Protein 1JAT (pdb70)

Organism: Saccharomyces cerevisiae (strain ATCC 204508 / S288c) (NCBI:txid559292)

B-factor: mean 28.36, std 11.51, range [9.92, 69.7]

InterPro domains:
  IPR000608 Ubiquitin-conjugating (UBC), catalytic core domain [PF00179] (7-143)
  IPR000608 Ubiquitin-conjugating (UBC), catalytic core domain [PS50127] (3-149)
  IPR016135 Ubiquitin-conjugating enzyme/RWD-like [G3DSA:3.10.110.10] (1-153)
  IPR016135 Ubiquitin-conjugating enzyme/RWD-like [SSF54495] (5-150)
  IPR023313 Ubiquitin-conjugating enzyme, active site [PS00183] (76-91)

Secondary structure (DSSP, 8-state):
--S--HHHHHHHHHHHHSPPTTEEEEEETTEEEEEEEEEEPPTTSTTTTEEEEEEEE--TTTTTSPPEEEE-S---BTTB-TT--B--GGGTTT--TT--HHHHHHHHHHHHHS--TTSTT--TTHHHHHH-HHHHHHHHHHHHHHHSEEP-/----HHHHHHHHHHHHH---EEEEESSTT-TT--EEEEEEEPPSSSTTTT-EEEEEEE--TTTTTSPPEEEESB----TTB-TTT-BBPTTSHHHHT--TT--HHHHHHHHHHHHTSHHHHTS--PPTT-B-

Structure (mmCIF, N/CA/C/O backbone):
data_1JAT
#
_entry.id   1JAT
#
_cell.length_a   43.158
_cell.length_b   63.797
_cell.length_c   53.152
_cell.angle_alpha   90.00
_cell.angle_beta   105.83
_cell.angle_gamma   90.00
#
_symmetry.space_group_name_H-M   'P 1 21 1'
#
loop_
_entity.id
_entity.type
_entity.pdbx_description
1 polymer 'Ubiquitin-Conjugating Enzyme E2-17.5 KDA'
2 polymer 'Ubiquitin-Conjugating Enzyme Variant Mms2'
3 water water
#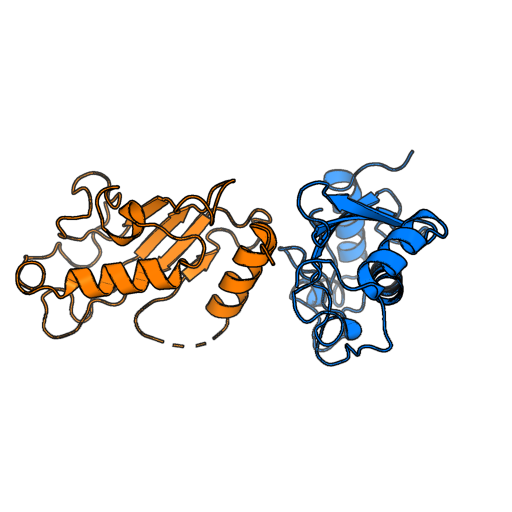
loop_
_atom_site.group_PDB
_atom_site.id
_atom_site.type_symbol
_atom_site.label_atom_id
_atom_site.label_alt_id
_atom_site.label_comp_id
_atom_site.label_asym_id
_atom_site.label_entity_id
_atom_site.label_seq_id
_atom_site.pdbx_PDB_ins_code
_atom_site.Cartn_x
_atom_site.Cartn_y
_atom_site.Cartn_z
_atom_site.occupancy
_atom_site.B_iso_or_equiv
_atom_site.auth_seq_id
_atom_site.auth_comp_id
_atom_site.auth_asym_id
_atom_site.auth_atom_id
_atom_site.pdbx_PDB_model_num
ATOM 1 N N . ALA A 1 3 ? 56.755 18.147 31.466 1.00 50.95 1 ALA A N 1
ATOM 2 C CA . ALA A 1 3 ? 55.680 17.108 31.414 1.00 51.32 1 ALA A CA 1
ATOM 3 C C . ALA A 1 3 ? 56.204 15.857 30.726 1.00 45.89 1 ALA A C 1
ATOM 4 O O . ALA A 1 3 ? 55.441 14.944 30.415 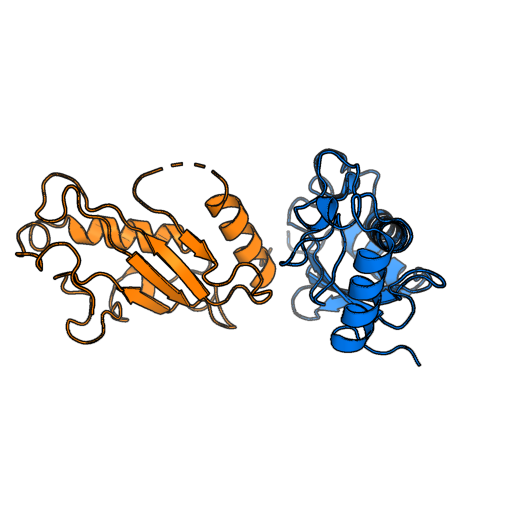1.00 48.90 1 ALA A O 1
ATOM 6 N N . ALA A 1 4 ? 57.513 15.817 30.505 1.00 39.76 2 ALA A N 1
ATOM 7 C CA . ALA A 1 4 ? 58.141 14.680 29.843 1.00 41.77 2 ALA A CA 1
ATOM 8 C C . ALA A 1 4 ? 58.470 13.569 30.827 1.00 40.63 2 ALA A C 1
ATOM 9 O O . ALA A 1 4 ? 59.104 12.580 30.470 1.00 42.61 2 ALA A O 1
ATOM 11 N N . SER A 1 5 ? 58.053 13.729 32.075 1.00 31.99 3 SER A N 1
ATOM 12 C CA . SER A 1 5 ? 58.326 12.692 33.047 1.00 34.56 3 SER A CA 1
ATOM 13 C C . SER A 1 5 ? 57.297 12.735 34.156 1.00 32.19 3 SER A C 1
ATOM 14 O O . SER A 1 5 ? 56.665 13.769 34.403 1.00 27.57 3 SER A O 1
ATOM 17 N N . LEU A 1 6 ? 57.131 11.587 34.796 1.00 28.75 4 LEU A N 1
ATOM 18 C CA . LEU A 1 6 ? 56.213 11.430 35.913 1.00 31.72 4 LEU A CA 1
ATOM 19 C C . LEU A 1 6 ? 56.794 12.197 37.102 1.00 31.35 4 LEU A C 1
ATOM 20 O O . LEU A 1 6 ? 58.021 12.260 37.281 1.00 30.36 4 LEU A O 1
ATOM 25 N N . PRO A 1 7 ? 55.930 12.809 37.926 1.00 27.39 5 PRO A N 1
ATOM 26 C CA . PRO A 1 7 ? 56.432 13.547 39.089 1.00 26.13 5 PRO A CA 1
ATOM 27 C C . PRO A 1 7 ? 57.241 12.593 39.973 1.00 23.35 5 PRO A C 1
ATOM 28 O O . PRO A 1 7 ? 56.870 11.434 40.152 1.00 23.64 5 PRO A O 1
ATOM 32 N N . LYS A 1 8 ? 58.350 13.075 40.530 1.00 21.67 6 LYS A N 1
ATOM 33 C CA . LYS A 1 8 ? 59.178 12.260 41.399 1.00 22.64 6 LYS A CA 1
ATOM 34 C C . LYS A 1 8 ? 58.363 11.650 42.540 1.00 21.68 6 LYS A C 1
ATOM 35 O O . LYS A 1 8 ? 58.610 10.523 42.961 1.00 22.86 6 LYS A O 1
ATOM 41 N N . ARG A 1 9 ? 57.400 12.397 43.051 1.00 23.31 7 ARG A N 1
ATOM 42 C CA . ARG A 1 9 ? 56.606 11.845 44.136 1.00 20.08 7 ARG A CA 1
ATOM 43 C C . ARG A 1 9 ? 55.898 10.547 43.742 1.00 19.72 7 ARG A C 1
ATOM 44 O O . ARG A 1 9 ? 55.837 9.625 44.545 1.00 20.02 7 ARG A O 1
ATOM 52 N N . ILE A 1 10 ? 55.384 10.460 42.512 1.00 21.33 8 ILE A N 1
ATOM 53 C CA . ILE A 1 10 ? 54.688 9.243 42.102 1.00 18.14 8 ILE A CA 1
ATOM 54 C C . ILE A 1 10 ? 55.684 8.115 41.953 1.00 18.77 8 ILE A C 1
ATOM 55 O O . ILE A 1 10 ? 55.430 6.981 42.337 1.00 21.83 8 ILE A O 1
ATOM 60 N N . ILE A 1 11 ? 56.840 8.445 41.395 1.00 23.78 9 ILE A N 1
ATOM 61 C CA . ILE A 1 11 ? 57.886 7.459 41.234 1.00 22.05 9 ILE A CA 1
ATOM 62 C C . ILE A 1 11 ? 58.298 6.878 42.570 1.00 20.26 9 ILE A C 1
ATOM 63 O O . ILE A 1 11 ? 58.389 5.657 42.719 1.00 23.45 9 ILE A O 1
ATOM 68 N N . LYS A 1 12 ? 58.535 7.744 43.551 1.00 21.45 10 LYS A N 1
ATOM 69 C CA . LYS A 1 12 ? 58.945 7.297 44.871 1.00 23.80 10 LYS A CA 1
ATOM 70 C C . LYS A 1 12 ? 57.839 6.553 45.605 1.00 21.74 10 LYS A C 1
ATOM 71 O O . LYS A 1 12 ? 58.096 5.551 46.264 1.00 22.84 10 LYS A O 1
ATOM 77 N N . GLU A 1 13 ? 56.598 7.031 45.501 1.00 19.64 11 GLU A N 1
ATOM 78 C CA . GLU A 1 13 ? 55.521 6.315 46.197 1.00 22.26 11 GLU A CA 1
ATOM 79 C C . GLU A 1 13 ? 55.366 4.926 45.620 1.00 20.24 11 GLU A C 1
ATOM 80 O O . GLU A 1 13 ? 55.140 3.964 46.356 1.00 22.78 11 GLU A O 1
ATOM 86 N N . THR A 1 14 ? 55.498 4.817 44.297 1.00 21.13 12 THR A N 1
ATOM 87 C CA . THR A 1 14 ? 55.353 3.544 43.612 1.00 23.55 12 THR A CA 1
ATOM 88 C C . THR A 1 14 ? 56.430 2.568 44.057 1.00 28.46 12 THR A C 1
ATOM 89 O O . THR A 1 14 ? 56.146 1.406 44.339 1.00 28.08 12 THR A O 1
ATOM 93 N N . GLU A 1 15 ? 57.666 3.056 44.117 1.00 28.75 13 GLU A N 1
ATOM 94 C CA . GLU A 1 15 ? 58.789 2.232 44.547 1.00 29.93 13 GLU A CA 1
ATOM 95 C C . GLU A 1 15 ? 58.561 1.758 45.974 1.00 32.68 13 GLU A C 1
ATOM 96 O O . GLU A 1 15 ? 58.739 0.579 46.276 1.00 32.83 13 GLU A O 1
ATOM 98 N N . LYS A 1 16 ? 58.150 2.674 46.849 1.00 27.54 14 LYS A N 1
ATOM 99 C CA . LYS A 1 16 ? 57.928 2.320 48.236 1.00 28.50 14 LYS A CA 1
ATOM 100 C C . LYS A 1 16 ? 56.787 1.336 48.457 1.00 26.16 14 LYS A C 1
ATOM 101 O O . LYS A 1 16 ? 56.814 0.589 49.436 1.00 27.73 14 LYS A O 1
ATOM 107 N N . LEU A 1 17 ? 55.792 1.330 47.568 1.00 26.43 15 LEU A N 1
ATOM 108 C CA . LEU A 1 17 ? 54.671 0.397 47.699 1.00 29.29 15 LEU A CA 1
ATOM 109 C C . LEU A 1 17 ? 55.150 -1.027 47.418 1.00 32.63 15 LEU A C 1
ATOM 110 O O . LEU A 1 17 ? 54.494 -2.000 47.786 1.00 27.78 15 LEU A O 1
ATOM 115 N N . VAL A 1 18 ? 56.305 -1.131 46.770 1.00 32.32 16 VAL A N 1
ATOM 116 C CA . VAL A 1 18 ? 56.907 -2.421 46.452 1.00 37.87 16 VAL A CA 1
ATOM 117 C C . VAL A 1 18 ? 57.959 -2.819 47.484 1.00 32.39 16 VA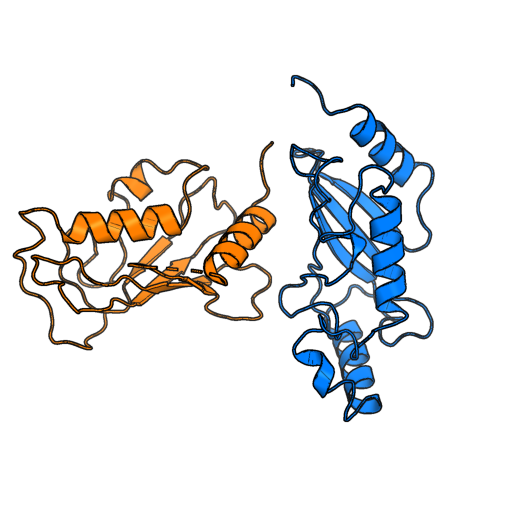L A C 1
ATOM 118 O O . VAL A 1 18 ? 57.948 -3.942 47.991 1.00 39.94 16 VAL A O 1
ATOM 122 N N . SER A 1 19 ? 58.861 -1.900 47.807 1.00 38.63 17 SER A N 1
ATOM 123 C CA . SER A 1 19 ? 59.926 -2.182 48.764 1.00 35.49 17 SER A CA 1
ATOM 124 C C . SER A 1 19 ? 59.479 -2.210 50.224 1.00 38.65 17 SER A C 1
ATOM 125 O O . SER A 1 19 ? 60.152 -2.797 51.071 1.00 41.41 17 SER A O 1
ATOM 128 N N . ASP A 1 20 ? 58.350 -1.577 50.531 1.00 30.39 18 ASP A N 1
ATOM 129 C CA . ASP A 1 20 ? 57.856 -1.570 51.899 1.00 24.85 18 ASP A CA 1
ATOM 130 C C . ASP A 1 20 ? 56.333 -1.774 51.848 1.00 29.90 18 ASP A C 1
ATOM 131 O O . ASP A 1 20 ? 55.584 -0.904 52.264 1.00 25.05 18 ASP A O 1
ATOM 136 N N . PRO A 1 21 ? 55.870 -2.924 51.337 1.00 32.49 19 PRO A N 1
ATOM 137 C CA . PRO A 1 21 ? 54.429 -3.187 51.244 1.00 25.68 19 PRO A CA 1
ATOM 138 C C . PRO A 1 21 ? 53.636 -3.189 52.545 1.00 22.76 19 PRO A C 1
ATOM 139 O O . PRO A 1 21 ? 54.151 -3.466 53.629 1.00 24.48 19 PRO A O 1
ATOM 143 N N . VAL A 1 22 ? 52.369 -2.833 52.417 1.00 22.42 20 VAL A N 1
ATOM 144 C CA . VAL A 1 22 ? 51.467 -2.844 53.552 1.00 21.36 20 VAL A CA 1
ATOM 145 C C . VAL A 1 22 ? 50.988 -4.276 53.677 1.00 17.66 20 VAL A C 1
ATOM 146 O O . VAL A 1 22 ? 50.591 -4.878 52.683 1.00 19.42 20 VAL A O 1
ATOM 150 N N . PRO A 1 23 ? 51.054 -4.861 54.886 1.00 20.79 21 PRO A N 1
ATOM 151 C CA . PRO A 1 23 ? 50.599 -6.242 55.086 1.00 20.15 21 PRO A CA 1
ATOM 152 C C . PRO A 1 23 ? 49.156 -6.405 54.593 1.00 17.59 21 PRO A C 1
ATOM 153 O O . PRO A 1 23 ? 48.280 -5.610 54.961 1.00 19.81 21 PRO A O 1
ATOM 157 N N . GLY A 1 24 ? 48.924 -7.442 53.797 1.00 15.95 22 GLY A N 1
ATOM 158 C CA . GLY A 1 24 ? 47.594 -7.704 53.290 1.00 15.94 22 GLY A CA 1
ATOM 159 C C . GLY A 1 24 ? 47.234 -6.926 52.041 1.00 17.20 22 GLY A C 1
ATOM 160 O O . GLY A 1 24 ? 46.133 -7.124 51.506 1.00 18.02 22 GLY A O 1
ATOM 161 N N . ILE A 1 25 ? 48.138 -6.072 51.557 1.00 16.45 23 ILE A N 1
ATOM 162 C CA . ILE A 1 25 ? 47.873 -5.246 50.377 1.00 17.32 23 ILE A CA 1
ATOM 163 C C . ILE A 1 25 ? 48.942 -5.310 49.291 1.00 21.73 23 ILE A C 1
ATOM 164 O O . ILE A 1 25 ? 50.142 -5.293 49.592 1.00 19.97 23 ILE A O 1
ATOM 169 N N . THR A 1 26 ? 48.514 -5.397 48.028 1.00 17.60 24 THR A N 1
ATOM 170 C CA . THR A 1 26 ? 49.455 -5.370 46.908 1.00 20.01 24 THR A CA 1
ATOM 171 C C . THR A 1 26 ? 49.037 -4.220 45.979 1.00 21.03 24 THR A C 1
ATOM 172 O O . THR A 1 26 ? 47.857 -3.932 45.819 1.00 19.05 24 THR A O 1
ATOM 176 N N . ALA A 1 27 ? 50.003 -3.530 45.379 1.00 18.81 25 ALA A N 1
ATOM 177 C CA . ALA A 1 27 ? 49.666 -2.431 44.502 1.00 21.05 25 ALA A CA 1
ATOM 178 C C . ALA A 1 27 ? 50.767 -2.266 43.484 1.00 22.06 25 ALA A C 1
ATOM 179 O O . ALA A 1 27 ? 51.922 -2.069 43.845 1.00 26.33 25 ALA A O 1
ATOM 181 N N . GLU A 1 28 ? 50.409 -2.358 42.216 1.00 19.06 26 GLU A N 1
ATOM 182 C CA . GLU A 1 28 ? 51.419 -2.178 41.177 1.00 25.39 26 GLU A CA 1
ATOM 183 C C . GLU A 1 28 ? 50.799 -1.541 39.948 1.00 22.26 26 GLU A C 1
ATOM 184 O O . GLU A 1 28 ? 49.660 -1.818 39.591 1.00 20.96 26 GLU A O 1
ATOM 190 N N . PRO A 1 29 ? 51.551 -0.654 39.282 1.00 21.01 27 PRO A N 1
ATOM 191 C CA . PRO A 1 29 ? 51.055 0.032 38.092 1.00 22.07 27 PRO A CA 1
ATOM 192 C C . PRO A 1 29 ? 51.087 -0.824 36.832 1.00 20.52 27 PRO A C 1
ATOM 193 O O . PRO A 1 29 ? 51.787 -1.832 36.777 1.00 26.09 27 PRO A O 1
ATOM 197 N N . HIS A 1 30 ? 50.307 -0.418 35.845 1.00 22.04 28 HIS A N 1
ATOM 198 C CA . HIS A 1 30 ? 50.273 -1.112 34.565 1.00 28.81 28 HIS A CA 1
ATOM 199 C C . HIS A 1 30 ? 51.442 -0.588 33.728 1.00 31.05 28 HIS A C 1
ATOM 200 O O . HIS A 1 30 ? 51.712 0.622 33.697 1.00 31.64 28 HIS A O 1
ATOM 207 N N . ASP A 1 31 ? 52.139 -1.493 33.047 1.00 38.98 29 ASP A N 1
ATOM 208 C CA . ASP A 1 31 ? 53.286 -1.099 32.236 1.00 37.94 29 ASP A CA 1
ATOM 209 C C . ASP A 1 31 ? 52.941 -0.038 31.194 1.00 38.27 29 ASP A C 1
ATOM 210 O O . ASP A 1 31 ? 53.776 0.797 30.854 1.00 41.16 29 ASP A O 1
ATOM 212 N N . ASP A 1 32 ? 51.714 -0.048 30.692 1.00 35.29 30 ASP A N 1
ATOM 213 C CA . ASP A 1 32 ? 51.340 0.944 29.695 1.00 38.69 30 ASP A CA 1
ATOM 214 C C . ASP A 1 32 ? 50.683 2.216 30.243 1.00 36.83 30 ASP A C 1
ATOM 215 O O . ASP A 1 32 ? 50.310 3.098 29.466 1.00 32.07 30 ASP A O 1
ATOM 220 N N . ASN A 1 33 ? 50.547 2.315 31.569 1.00 31.93 31 ASN A N 1
ATOM 221 C CA . ASN A 1 33 ? 49.965 3.507 32.205 1.00 28.74 31 ASN A CA 1
ATOM 222 C C . ASN A 1 33 ? 50.424 3.496 33.667 1.00 25.24 31 ASN A C 1
ATOM 223 O O . ASN A 1 33 ? 49.806 2.863 34.516 1.00 24.76 31 ASN A O 1
ATOM 228 N N . LEU A 1 34 ? 51.520 4.194 33.945 1.00 22.57 32 LEU A N 1
ATOM 229 C CA . LEU A 1 34 ? 52.098 4.194 35.272 1.00 21.13 32 LEU A CA 1
ATOM 230 C C . LEU A 1 34 ? 51.309 4.941 36.340 1.00 17.94 32 LEU A C 1
ATOM 231 O O . LEU A 1 34 ? 51.742 5.002 37.478 1.00 22.34 32 LEU A O 1
ATOM 236 N N . ARG A 1 35 ? 50.164 5.492 35.958 1.00 19.52 33 ARG A N 1
ATOM 237 C CA . ARG A 1 35 ? 49.306 6.179 36.921 1.00 15.96 33 ARG A CA 1
ATOM 238 C C . ARG A 1 35 ? 48.123 5.295 37.258 1.00 19.05 33 ARG A C 1
ATOM 239 O O . ARG A 1 35 ? 47.336 5.650 38.131 1.00 17.82 33 ARG A O 1
ATOM 247 N N . TYR A 1 36 ? 48.000 4.163 36.567 1.00 16.33 34 TYR A N 1
ATOM 248 C CA . TYR A 1 36 ? 46.876 3.231 36.736 1.00 18.98 34 TYR A CA 1
ATOM 249 C C . TYR A 1 36 ? 47.358 1.985 37.500 1.00 21.44 34 TYR A C 1
ATOM 250 O O . TYR A 1 36 ? 48.242 1.256 37.044 1.00 18.58 34 TYR A O 1
ATOM 259 N N . PHE A 1 37 ? 46.785 1.739 38.675 1.00 17.04 35 PHE A N 1
ATOM 260 C CA . PHE A 1 37 ? 47.229 0.614 39.492 1.00 16.84 35 PHE A CA 1
ATOM 261 C C . PHE A 1 37 ? 46.218 -0.499 39.714 1.00 16.25 35 PHE A C 1
ATOM 262 O O . PHE A 1 37 ? 45.026 -0.241 39.835 1.00 18.30 35 PHE A O 1
ATOM 270 N N . GLN A 1 38 ? 46.743 -1.725 39.751 1.00 14.96 36 GLN A N 1
ATOM 271 C CA . GLN A 1 38 ? 45.978 -2.904 40.088 1.00 13.84 36 GLN A CA 1
ATOM 272 C C . GLN A 1 38 ? 46.286 -3.054 41.581 1.00 14.88 36 GLN A C 1
ATOM 273 O O . GLN A 1 38 ? 47.452 -3.089 42.009 1.00 16.84 36 GLN A O 1
ATOM 279 N N . VAL A 1 39 ? 45.245 -3.175 42.392 1.00 13.24 37 VAL A N 1
ATOM 280 C CA . VAL A 1 39 ? 45.428 -3.276 43.831 1.00 14.40 37 VAL A CA 1
ATOM 281 C C . VAL A 1 39 ? 44.636 -4.466 44.391 1.00 14.79 37 VAL A C 1
ATOM 282 O O . VAL A 1 39 ? 43.563 -4.765 43.884 1.00 14.61 37 VAL A O 1
ATOM 286 N N . THR A 1 40 ? 45.196 -5.185 45.363 1.00 14.72 38 THR A N 1
ATOM 287 C CA . THR A 1 40 ? 44.398 -6.246 46.004 1.00 16.17 38 THR A CA 1
ATOM 288 C C . THR A 1 40 ? 44.487 -6.028 47.515 1.00 16.23 38 THR A C 1
ATOM 289 O O . THR A 1 40 ? 45.531 -5.598 48.022 1.00 16.60 38 THR A O 1
ATOM 293 N N . ILE A 1 41 ? 43.383 -6.259 48.224 1.00 13.04 39 ILE A N 1
ATOM 294 C CA . ILE A 1 41 ? 43.349 -6.111 49.674 1.00 14.45 39 ILE A CA 1
ATOM 295 C C . ILE A 1 41 ? 42.709 -7.351 50.281 1.00 14.90 39 ILE A C 1
ATOM 296 O O . ILE A 1 41 ? 41.591 -7.750 49.904 1.00 13.49 39 ILE A O 1
ATOM 301 N N . GLU A 1 42 ? 43.419 -7.988 51.206 1.00 13.42 40 GLU A N 1
ATOM 302 C CA . GLU A 1 42 ? 42.859 -9.158 51.871 1.00 16.45 40 GLU A CA 1
ATOM 303 C C . GLU A 1 42 ? 41.714 -8.742 52.797 1.00 16.60 40 GLU A C 1
ATOM 304 O O . GLU A 1 42 ? 41.774 -7.693 53.457 1.00 16.42 40 GLU A O 1
ATOM 310 N N . GLY A 1 43 ? 40.668 -9.564 52.847 1.00 16.45 41 GLY A N 1
ATOM 311 C CA . GLY A 1 43 ? 39.580 -9.288 53.763 1.00 13.85 41 GLY A CA 1
ATOM 312 C C . GLY A 1 43 ? 40.160 -9.403 55.175 1.00 19.70 41 GLY A C 1
ATOM 313 O O . GLY A 1 43 ? 40.915 -10.355 55.454 1.00 18.43 41 GLY A O 1
ATOM 314 N N . PRO A 1 44 ? 39.845 -8.469 56.092 1.00 15.75 42 PRO A N 1
ATOM 315 C CA . PRO A 1 44 ? 40.381 -8.527 57.449 1.00 16.33 42 PRO A CA 1
ATOM 316 C C . PRO A 1 44 ? 39.952 -9.767 58.242 1.00 19.14 42 PRO A C 1
ATOM 317 O O . PRO A 1 44 ? 38.810 -10.204 58.152 1.00 19.27 42 PRO A O 1
ATOM 321 N N . GLU A 1 45 ? 40.884 -10.326 59.008 1.00 22.81 43 GLU A N 1
ATOM 322 C CA . GLU A 1 45 ? 40.564 -11.491 59.823 1.00 22.95 43 GLU A CA 1
ATOM 323 C C . GLU A 1 45 ? 39.464 -11.091 60.787 1.00 24.91 43 GLU A C 1
ATOM 324 O O . GLU A 1 45 ? 39.451 -9.964 61.297 1.00 27.50 43 GLU A O 1
ATOM 330 N N . GLN A 1 46 ? 38.551 -12.025 61.026 1.00 24.90 44 GLN A N 1
ATOM 331 C CA . GLN A 1 46 ? 37.429 -11.832 61.929 1.00 28.50 44 GLN A CA 1
ATOM 332 C C . GLN A 1 46 ? 36.341 -10.888 61.421 1.00 28.88 44 GLN A C 1
ATOM 333 O O . GLN A 1 46 ? 35.443 -10.498 62.171 1.00 30.18 44 GLN A O 1
ATOM 339 N N . SER A 1 47 ? 36.412 -10.517 60.147 1.00 27.76 45 SER A N 1
ATOM 340 C CA . SER A 1 47 ? 35.378 -9.649 59.583 1.00 21.57 45 SER A CA 1
ATOM 341 C C . SER A 1 47 ? 34.540 -10.549 58.680 1.00 20.91 45 SER A C 1
ATOM 342 O O . SER A 1 47 ? 34.888 -11.691 58.444 1.00 20.95 45 SER A O 1
ATOM 345 N N . PRO A 1 48 ? 33.413 -10.049 58.169 1.00 19.30 46 PRO A N 1
ATOM 346 C CA . PRO A 1 48 ? 32.601 -10.888 57.288 1.00 22.93 46 PRO A CA 1
ATOM 347 C C . PRO A 1 48 ? 33.333 -11.171 55.965 1.00 19.77 46 PRO A C 1
ATOM 348 O O . PRO A 1 48 ? 32.939 -12.043 55.207 1.00 23.09 46 PRO A O 1
ATOM 352 N N . TYR A 1 49 ? 34.413 -10.433 55.702 1.00 14.83 47 TYR A N 1
ATOM 353 C CA . TYR A 1 49 ? 35.150 -10.559 54.440 1.00 12.41 47 TYR A CA 1
ATOM 354 C C . TYR A 1 49 ? 36.445 -11.367 54.536 1.00 15.24 47 TYR A C 1
ATOM 355 O O . TYR A 1 49 ? 37.203 -11.435 53.551 1.00 14.23 47 TYR A O 1
ATOM 364 N N . GLU A 1 50 ? 36.666 -12.000 55.691 1.00 17.87 48 GLU A N 1
ATOM 365 C CA . GLU A 1 50 ? 37.900 -12.748 55.983 1.00 18.14 48 GLU A CA 1
ATOM 366 C C . GLU A 1 50 ? 38.303 -13.851 55.014 1.00 19.02 48 GLU A C 1
ATOM 367 O O . GLU A 1 50 ? 39.475 -14.154 54.894 1.00 20.68 48 GLU A O 1
ATOM 373 N N . ASP A 1 51 ? 37.344 -14.453 54.318 1.00 20.12 49 ASP A N 1
ATOM 374 C CA . ASP A 1 51 ? 37.673 -15.536 53.397 1.00 24.73 49 ASP A CA 1
ATOM 375 C C . ASP A 1 51 ? 38.190 -15.113 52.026 1.00 25.34 49 ASP A C 1
ATOM 376 O O . ASP A 1 51 ? 38.654 -15.955 51.251 1.00 25.28 49 ASP A O 1
ATOM 381 N N . GLY A 1 52 ? 38.159 -13.820 51.712 1.00 19.28 50 GLY A N 1
ATOM 382 C CA . GLY A 1 52 ? 38.573 -13.461 50.371 1.00 15.86 50 GLY A CA 1
ATOM 383 C C . GLY A 1 52 ? 39.578 -12.361 50.211 1.00 13.37 50 GLY A C 1
ATOM 384 O O . GLY A 1 52 ? 40.001 -11.752 51.180 1.00 15.93 50 GLY A O 1
ATOM 385 N N . ILE A 1 53 ? 40.009 -12.185 48.971 1.00 16.90 51 ILE A N 1
ATOM 386 C CA . ILE A 1 53 ? 40.936 -11.122 48.622 1.00 14.05 51 ILE A CA 1
ATOM 387 C C . ILE A 1 53 ? 40.153 -10.302 47.602 1.00 17.21 51 ILE A C 1
ATOM 388 O O . ILE A 1 53 ? 39.560 -10.856 46.664 1.00 17.30 51 ILE A O 1
ATOM 393 N N . PHE A 1 54 ? 40.142 -8.984 47.790 1.00 14.68 52 PHE A N 1
ATOM 394 C CA . PHE A 1 54 ? 39.396 -8.077 46.932 1.00 12.64 52 PHE A CA 1
ATOM 395 C C . PHE A 1 54 ? 40.259 -7.334 45.956 1.00 12.17 52 PHE A C 1
ATOM 396 O O . PHE A 1 54 ? 41.379 -6.925 46.279 1.00 16.08 52 PHE A O 1
ATOM 404 N N . GLU A 1 55 ? 39.744 -7.207 44.741 1.00 13.03 53 GLU A N 1
ATOM 405 C CA . GLU A 1 55 ? 40.451 -6.511 43.679 1.00 14.07 53 GLU A CA 1
ATOM 406 C C . GLU A 1 55 ? 39.924 -5.080 43.541 1.00 11.85 53 GLU A C 1
ATOM 407 O O . GLU A 1 55 ? 38.707 -4.833 43.511 1.00 14.54 53 GLU A O 1
ATOM 413 N N . LEU A 1 56 ? 40.854 -4.143 43.463 1.00 12.39 54 LEU A N 1
ATOM 414 C CA . LEU A 1 56 ? 40.528 -2.741 43.286 1.00 12.56 54 LEU A CA 1
ATOM 415 C C . LEU A 1 56 ? 41.362 -2.161 42.147 1.00 11.50 54 LEU A C 1
ATOM 416 O O . LEU A 1 56 ? 42.366 -2.772 41.707 1.00 14.08 54 LEU A O 1
ATOM 421 N N . GLU A 1 57 ? 40.942 -1.003 41.645 1.00 12.84 55 GLU A N 1
ATOM 422 C CA . GLU A 1 57 ? 41.736 -0.270 40.637 1.00 12.97 55 GLU A CA 1
ATOM 423 C C . GLU A 1 57 ? 41.924 1.166 41.187 1.00 15.61 55 GLU A C 1
ATOM 424 O O . GLU A 1 57 ? 41.055 1.703 41.876 1.00 11.51 55 GLU A O 1
ATOM 430 N N . LEU A 1 58 ? 43.080 1.766 40.909 1.00 14.03 56 LEU A N 1
ATOM 431 C CA . LEU A 1 58 ? 43.398 3.094 41.408 1.00 14.37 56 LEU A CA 1
ATOM 432 C C . LEU A 1 58 ? 44.033 3.920 40.308 1.00 15.31 56 LEU A C 1
ATOM 433 O O . LEU A 1 58 ? 44.815 3.411 39.509 1.00 16.39 56 LEU A O 1
ATOM 438 N N . TYR A 1 59 ? 43.681 5.187 40.239 1.00 13.49 57 TYR A N 1
ATOM 439 C CA . TYR A 1 59 ? 44.270 6.042 39.214 1.00 14.02 57 TYR A CA 1
ATOM 440 C C . TYR A 1 59 ? 44.712 7.363 39.839 1.00 15.11 57 TYR A C 1
ATOM 441 O O . TYR A 1 59 ? 43.989 7.949 40.658 1.00 14.76 57 TYR A O 1
ATOM 450 N N . LEU A 1 60 ? 45.914 7.814 39.474 1.00 14.06 58 LEU A N 1
ATOM 451 C CA . LEU A 1 60 ? 46.436 9.093 39.964 1.00 14.07 58 LEU A CA 1
ATOM 452 C C . LEU A 1 60 ? 46.181 10.143 38.895 1.00 16.95 58 LEU A C 1
ATOM 453 O O . LEU A 1 60 ? 46.828 10.137 37.852 1.00 17.55 58 LEU A O 1
ATOM 458 N N . PRO A 1 61 ? 45.226 11.061 39.123 1.00 14.47 59 PRO A N 1
ATOM 459 C CA . PRO A 1 61 ? 44.926 12.099 38.132 1.00 14.11 59 PRO A CA 1
ATOM 460 C C . PRO A 1 61 ? 46.084 13.065 37.895 1.00 17.28 59 PRO A C 1
ATOM 461 O O . PRO A 1 61 ? 47.006 13.156 38.701 1.00 19.72 59 PRO A O 1
ATOM 465 N N . ASP A 1 62 ? 46.031 13.785 36.784 1.00 21.54 60 ASP A N 1
ATOM 466 C CA . ASP A 1 62 ? 47.123 14.701 36.461 1.00 26.02 60 ASP A CA 1
ATOM 467 C C . ASP A 1 62 ? 47.503 15.695 37.559 1.00 25.29 60 ASP A C 1
ATOM 468 O O . ASP A 1 62 ? 48.667 16.053 37.656 1.00 26.87 60 ASP A O 1
ATOM 473 N N . ASP A 1 63 ? 46.544 16.149 38.366 1.00 18.95 61 ASP A N 1
ATOM 474 C CA . ASP A 1 63 ? 46.846 17.082 39.457 1.00 22.43 61 ASP A CA 1
ATOM 475 C C . ASP A 1 63 ? 47.245 16.442 40.802 1.00 20.71 61 ASP A C 1
ATOM 476 O O . ASP A 1 63 ? 47.382 17.147 41.798 1.00 21.71 61 ASP A O 1
ATOM 481 N N . TYR A 1 64 ? 47.399 15.118 40.843 1.00 17.70 62 TYR A N 1
ATOM 482 C CA . TYR A 1 64 ? 47.824 14.449 42.074 1.00 14.56 62 TYR A CA 1
ATOM 483 C C . TYR A 1 64 ? 49.232 15.009 42.375 1.00 19.61 62 TYR A C 1
ATOM 484 O O . TYR A 1 64 ? 50.055 15.143 41.455 1.00 17.98 62 TYR A O 1
ATOM 493 N N . PRO A 1 65 ? 49.558 15.275 43.656 1.00 18.02 63 PRO A N 1
ATOM 494 C CA . PRO A 1 65 ? 48.770 15.096 44.881 1.00 15.76 63 PRO A CA 1
ATOM 495 C C . PRO A 1 65 ? 47.849 16.213 45.360 1.00 16.57 63 PRO A C 1
ATOM 496 O O . PRO A 1 65 ? 47.299 16.127 46.480 1.00 19.48 63 PRO A O 1
ATOM 500 N N . MET A 1 66 ? 47.685 17.278 44.576 1.00 16.64 64 MET A N 1
ATOM 501 C CA . MET A 1 66 ? 46.748 18.326 44.958 1.00 20.73 64 MET A CA 1
ATOM 502 C C . MET A 1 66 ? 45.336 17.726 44.915 1.00 21.34 64 MET A C 1
ATOM 503 O O . MET A 1 66 ? 44.481 18.015 45.769 1.00 23.24 64 MET A O 1
ATOM 508 N N . GLU A 1 67 ? 45.120 16.864 43.926 1.00 22.36 65 GLU A N 1
ATOM 509 C CA . GLU A 1 67 ? 43.843 16.168 43.725 1.00 21.89 65 GLU A CA 1
ATOM 510 C C . GLU A 1 67 ? 44.006 14.756 44.293 1.00 20.19 65 GLU A C 1
ATOM 511 O O . GLU A 1 67 ? 45.074 14.176 44.177 1.00 18.51 65 GLU A O 1
ATOM 517 N N . ALA A 1 68 ? 42.951 14.208 44.889 1.00 18.17 66 ALA A N 1
ATOM 518 C CA . ALA A 1 68 ? 42.994 12.869 45.466 1.00 18.24 66 ALA A CA 1
ATOM 519 C C . ALA A 1 68 ? 43.064 11.755 44.423 1.00 16.12 66 ALA A C 1
ATOM 520 O O . ALA A 1 68 ? 42.631 11.938 43.286 1.00 17.37 66 ALA A O 1
ATOM 522 N N . PRO A 1 69 ? 43.629 10.587 44.807 1.00 14.24 67 PRO A N 1
ATOM 523 C CA . PRO A 1 69 ? 43.686 9.452 43.861 1.00 14.11 67 PRO A CA 1
ATOM 524 C C . PRO A 1 69 ? 42.227 8.996 43.711 1.00 14.22 67 PRO A C 1
ATOM 525 O O . PRO A 1 69 ? 41.409 9.250 44.590 1.00 16.09 67 PRO A O 1
ATOM 529 N N . LYS A 1 70 ? 41.911 8.333 42.610 1.00 14.11 68 LYS A N 1
ATOM 530 C CA . LYS A 1 70 ? 40.576 7.789 42.374 1.00 14.36 68 LYS A CA 1
ATOM 531 C C . LYS A 1 70 ? 40.726 6.284 42.587 1.00 12.68 68 LYS A C 1
ATOM 532 O O . LYS A 1 70 ? 41.676 5.661 42.108 1.00 15.10 68 LYS A O 1
ATOM 538 N N A VAL A 1 71 ? 39.770 5.684 43.274 0.50 18.12 69 VAL A N 1
ATOM 539 N N B VAL A 1 71 ? 39.817 5.688 43.376 0.50 20.39 69 VAL A N 1
ATOM 540 C CA A VAL A 1 71 ? 39.879 4.265 43.481 0.50 16.67 69 VAL A CA 1
ATOM 541 C CA B VAL A 1 71 ? 39.924 4.256 43.699 0.50 22.42 69 VAL A CA 1
ATOM 542 C C A VAL A 1 71 ? 38.487 3.690 43.504 0.50 18.24 69 VAL A C 1
ATOM 543 C C B VAL A 1 71 ? 38.555 3.609 43.790 0.50 20.02 69 VAL A C 1
ATOM 544 O O A VAL A 1 71 ? 37.489 4.409 43.667 0.50 15.71 69 VAL A O 1
ATOM 545 O O B VAL A 1 71 ? 37.635 4.202 44.348 0.50 17.88 69 VAL A O 1
ATOM 552 N N . ARG A 1 72 ? 38.422 2.393 43.273 1.00 12.71 70 ARG A N 1
ATOM 553 C CA . ARG A 1 72 ? 37.155 1.692 43.350 1.00 13.04 70 ARG A CA 1
ATOM 554 C C . ARG A 1 72 ? 37.369 0.205 43.384 1.00 13.95 70 ARG A C 1
ATOM 555 O O . ARG A 1 72 ? 38.406 -0.304 42.951 1.00 12.83 70 ARG A O 1
ATOM 563 N N . PHE A 1 73 ? 36.409 -0.499 43.975 1.00 11.96 71 PHE A N 1
ATOM 564 C CA . PHE A 1 73 ? 36.462 -1.953 44.000 1.00 11.69 71 PHE A CA 1
ATOM 565 C C . PHE A 1 73 ? 35.944 -2.540 42.691 1.00 15.89 71 PHE A C 1
ATOM 566 O O . PHE A 1 73 ? 34.911 -2.084 42.170 1.00 13.25 71 PHE A O 1
ATOM 574 N N . LEU A 1 74 ? 36.645 -3.566 42.195 1.00 14.02 72 LEU A N 1
ATOM 575 C CA . LEU A 1 74 ? 36.234 -4.302 40.991 1.00 12.36 72 LEU A CA 1
ATOM 576 C C . LEU A 1 74 ? 35.455 -5.520 41.445 1.00 17.50 72 LEU A C 1
ATOM 577 O O . LEU A 1 74 ? 34.539 -5.985 40.762 1.00 18.83 72 LEU A O 1
ATOM 582 N N . THR A 1 75 ? 35.840 -6.049 42.593 1.00 15.25 73 THR A N 1
ATOM 583 C CA . THR A 1 75 ? 35.147 -7.188 43.195 1.00 14.06 73 THR A CA 1
ATOM 584 C C . THR A 1 75 ? 33.808 -6.723 43.758 1.00 14.64 73 THR A C 1
ATOM 585 O O . THR A 1 75 ? 33.760 -5.738 44.493 1.00 14.61 73 THR A O 1
ATOM 589 N N . LYS A 1 76 ? 32.722 -7.427 43.402 1.00 13.77 74 LYS A N 1
ATOM 590 C CA . LYS A 1 76 ? 31.387 -7.135 43.912 1.00 14.31 74 LYS A CA 1
ATOM 591 C C . LYS A 1 76 ? 31.427 -7.349 45.445 1.00 18.56 74 LYS A C 1
ATOM 592 O O . LYS A 1 76 ? 31.931 -8.365 45.932 1.00 18.74 74 LYS A O 1
ATOM 598 N N . ILE A 1 77 ? 30.883 -6.410 46.206 1.00 15.02 75 ILE A N 1
ATOM 599 C CA . ILE A 1 77 ? 30.942 -6.512 47.656 1.00 15.17 75 ILE A CA 1
ATOM 600 C C . ILE A 1 77 ? 29.695 -5.928 48.285 1.00 14.34 75 ILE A C 1
ATOM 601 O O . ILE A 1 77 ? 29.087 -5.015 47.727 1.00 15.85 75 ILE A O 1
ATOM 606 N N . TYR A 1 78 ? 29.294 -6.498 49.420 1.00 14.26 76 TYR A N 1
ATOM 607 C CA . TYR A 1 78 ? 28.115 -6.033 50.162 1.00 13.33 76 TYR A CA 1
ATOM 608 C C . TYR A 1 78 ? 28.661 -5.335 51.395 1.00 11.61 76 TYR A C 1
ATOM 609 O O . TYR A 1 78 ? 29.122 -5.968 52.327 1.00 13.00 76 TYR A O 1
ATOM 618 N N . HIS A 1 79 ? 28.566 -4.001 51.406 1.00 13.04 77 HIS A N 1
ATOM 619 C CA . HIS A 1 79 ? 29.144 -3.199 52.489 1.00 12.21 77 HIS A CA 1
ATOM 620 C C . HIS A 1 79 ? 28.393 -1.845 52.483 1.00 11.19 77 HIS A C 1
ATOM 621 O O . HIS A 1 79 ? 28.071 -1.310 51.421 1.00 13.45 77 HIS A O 1
ATOM 628 N N . PRO A 1 80 ? 28.109 -1.281 53.669 1.00 13.71 78 PRO A N 1
ATOM 629 C CA . PRO A 1 80 ? 27.376 -0.007 53.725 1.00 14.73 78 PRO A CA 1
ATOM 630 C C . PRO A 1 80 ? 28.110 1.257 53.271 1.00 17.19 78 PRO A C 1
ATOM 631 O O . PRO A 1 80 ? 27.487 2.302 53.107 1.00 16.42 78 PRO A O 1
ATOM 635 N N . ASN A 1 81 ? 29.407 1.148 53.018 1.00 13.14 79 ASN A N 1
ATOM 636 C CA . ASN A 1 81 ? 30.188 2.316 52.603 1.00 14.83 79 ASN A CA 1
ATOM 637 C C . ASN A 1 81 ? 30.855 2.111 51.252 1.00 17.20 79 ASN A C 1
ATOM 638 O O . ASN A 1 81 ? 31.658 2.942 50.843 1.00 16.33 79 ASN A O 1
ATOM 643 N N . ILE A 1 82 ? 30.547 1.003 50.571 1.00 14.89 80 ILE A N 1
ATOM 644 C CA . ILE A 1 82 ? 31.093 0.720 49.239 1.00 13.21 80 ILE A CA 1
ATOM 645 C C . ILE A 1 82 ? 29.849 0.364 48.425 1.00 19.69 80 ILE A C 1
ATOM 646 O O . ILE A 1 82 ? 29.138 -0.588 48.765 1.00 23.96 80 ILE A O 1
ATOM 651 N N . ASP A 1 83 ? 29.564 1.113 47.365 1.00 14.03 81 ASP A N 1
ATOM 652 C CA . ASP A 1 83 ? 28.334 0.836 46.615 1.00 19.01 81 ASP A CA 1
ATOM 653 C C . ASP A 1 83 ? 28.370 -0.274 45.555 1.00 16.25 81 ASP A C 1
ATOM 654 O O . ASP A 1 83 ? 29.369 -0.991 45.394 1.00 17.67 81 ASP A O 1
ATOM 659 N N . ARG A 1 84 ? 27.251 -0.433 44.856 1.00 20.98 82 ARG A N 1
ATOM 660 C CA . ARG A 1 84 ? 27.103 -1.479 43.859 1.00 24.23 82 ARG A CA 1
ATOM 661 C C . ARG A 1 84 ? 28.030 -1.392 42.659 1.00 17.40 82 ARG A C 1
ATOM 662 O O . ARG A 1 84 ? 28.178 -2.376 41.926 1.00 20.06 82 ARG A O 1
ATOM 670 N N . LEU A 1 85 ? 28.665 -0.226 42.480 1.00 17.20 83 LEU A N 1
ATOM 671 C CA . LEU A 1 85 ? 29.627 -0.011 41.406 1.00 18.48 83 LEU A CA 1
ATOM 672 C C . LEU A 1 85 ? 31.042 -0.003 41.972 1.00 18.95 83 LEU A C 1
ATOM 673 O O . LEU A 1 85 ? 32.005 0.270 41.252 1.00 18.23 83 LEU A O 1
ATOM 678 N N . GLY A 1 86 ? 31.161 -0.281 43.270 1.00 12.63 84 GLY A N 1
ATOM 679 C CA . GLY A 1 86 ? 32.487 -0.322 43.882 1.00 13.66 84 GLY A CA 1
ATOM 680 C C . GLY A 1 86 ? 33.010 1.018 44.345 1.00 12.13 84 GLY A C 1
ATOM 681 O O . GLY A 1 86 ? 34.169 1.102 44.779 1.00 11.84 84 GLY A O 1
ATOM 682 N N . ARG A 1 87 ? 32.181 2.067 44.279 1.00 13.79 85 ARG A N 1
ATOM 683 C CA . ARG A 1 87 ? 32.601 3.404 44.716 1.00 12.70 85 ARG A CA 1
ATOM 684 C C . ARG A 1 87 ? 32.710 3.408 46.234 1.00 12.38 85 ARG A C 1
ATOM 685 O O . ARG A 1 87 ? 31.848 2.885 46.905 1.00 14.70 85 ARG A O 1
ATOM 693 N N . ILE A 1 88 ? 33.777 4.019 46.755 1.00 11.76 86 ILE A N 1
ATOM 694 C CA . ILE A 1 88 ? 34.100 3.993 48.181 1.00 13.10 86 ILE A CA 1
ATOM 695 C C . ILE A 1 88 ? 33.844 5.305 48.871 1.00 14.27 86 ILE A C 1
ATOM 696 O O . ILE A 1 88 ? 34.397 6.341 48.475 1.00 16.59 86 ILE A O 1
ATOM 701 N N . CYS A 1 89 ? 33.036 5.263 49.922 1.00 14.40 87 CYS A N 1
ATOM 702 C CA . CYS A 1 89 ? 32.745 6.476 50.647 1.00 20.31 87 CYS A CA 1
ATOM 703 C C . CYS A 1 89 ? 33.756 6.572 51.776 1.00 20.30 87 CYS A C 1
ATOM 704 O O . CYS A 1 89 ? 33.586 5.972 52.828 1.00 23.64 87 CYS A O 1
ATOM 707 N N A LEU A 1 90 ? 34.814 7.332 51.536 0.50 20.12 88 LEU A N 1
ATOM 708 N N B LEU A 1 90 ? 34.835 7.303 51.520 0.50 23.18 88 LEU A N 1
ATOM 709 C CA A LEU A 1 90 ? 35.877 7.517 52.511 0.50 20.38 88 LEU A CA 1
ATOM 710 C CA B LEU A 1 90 ? 35.916 7.520 52.486 0.50 25.88 88 LEU A CA 1
ATOM 711 C C A LEU A 1 90 ? 36.250 8.995 52.531 0.50 19.52 88 LEU A C 1
ATOM 712 C C B LEU A 1 90 ? 36.225 9.013 52.525 0.50 25.07 88 LEU A C 1
ATOM 713 O O A LEU A 1 90 ? 36.514 9.589 51.485 0.50 18.76 88 LEU A O 1
ATOM 714 O O B LEU A 1 90 ? 36.423 9.638 51.479 0.50 31.64 88 LEU A O 1
ATOM 723 N N . ASP A 1 91 ? 36.290 9.570 53.729 1.00 15.29 89 ASP A N 1
ATOM 724 C CA . ASP A 1 91 ? 36.578 10.991 53.921 1.00 19.15 89 ASP A CA 1
ATOM 725 C C . ASP A 1 91 ? 37.832 11.469 53.169 1.00 18.53 89 ASP A C 1
ATOM 726 O O . ASP A 1 91 ? 37.819 12.492 52.494 1.00 19.93 89 ASP A O 1
ATOM 731 N N . VAL A 1 92 ? 38.910 10.717 53.295 1.00 16.71 90 VAL A N 1
ATOM 732 C CA . VAL A 1 92 ? 40.150 11.120 52.644 1.00 19.69 90 VAL A CA 1
ATOM 733 C C . VAL A 1 92 ? 40.153 11.002 51.126 1.00 24.85 90 VAL A C 1
ATOM 734 O O . VAL A 1 92 ? 41.109 11.430 50.481 1.00 22.99 90 VAL A O 1
ATOM 738 N N . LEU A 1 93 ? 39.109 10.425 50.533 1.00 17.62 91 LEU A N 1
ATOM 739 C CA . LEU A 1 93 ? 39.086 10.351 49.064 1.00 19.56 91 LEU A CA 1
ATOM 740 C C . LEU A 1 93 ? 38.214 11.486 48.526 1.00 22.00 91 LEU A C 1
ATOM 741 O O . LEU A 1 93 ? 38.091 11.690 47.310 1.00 23.92 91 LEU A O 1
ATOM 746 N N . LYS A 1 94 ? 37.626 12.229 49.449 1.00 21.05 92 LYS A N 1
ATOM 747 C CA . LYS A 1 94 ? 36.735 13.319 49.104 1.00 25.44 92 LYS A CA 1
ATOM 748 C C . LYS A 1 94 ? 37.319 14.676 49.492 1.00 25.96 92 LYS A C 1
ATOM 749 O O . LYS A 1 94 ? 38.504 14.947 49.265 1.00 27.90 92 LYS A O 1
ATOM 755 N N . THR A 1 95 ? 36.500 15.522 50.105 1.00 28.42 93 THR A N 1
ATOM 756 C CA . THR A 1 95 ? 36.936 16.856 50.483 1.00 31.28 93 THR A CA 1
ATOM 757 C C . THR A 1 95 ? 38.113 16.889 51.460 1.00 29.39 93 THR A C 1
ATOM 758 O O . THR A 1 95 ? 38.907 17.834 51.438 1.00 31.24 93 THR A O 1
ATOM 762 N N . ASN A 1 96 ? 38.265 15.842 52.272 1.00 23.21 94 ASN A N 1
ATOM 763 C CA . ASN A 1 96 ? 39.358 15.837 53.239 1.00 22.94 94 ASN A CA 1
ATOM 764 C C . ASN A 1 96 ? 40.709 15.339 52.729 1.00 22.29 94 ASN A C 1
ATOM 765 O O . ASN A 1 96 ? 41.649 15.126 53.502 1.00 23.66 94 ASN A O 1
ATOM 770 N N . TRP A 1 97 ? 40.816 15.141 51.424 1.00 19.09 95 TRP A N 1
ATOM 771 C CA . TRP A 1 97 ? 42.107 14.752 50.877 1.00 15.15 95 TRP A CA 1
ATOM 772 C C . TRP A 1 97 ? 43.012 15.981 50.949 1.00 18.30 95 TRP A C 1
ATOM 773 O O . TRP A 1 97 ? 42.555 17.126 50.843 1.00 24.71 95 TRP A O 1
ATOM 784 N N . SER A 1 98 ? 44.307 15.745 51.131 1.00 19.32 96 SER A N 1
ATOM 785 C CA . SER A 1 98 ? 45.273 16.836 51.118 1.00 21.11 96 SER A CA 1
ATOM 786 C C . SER A 1 98 ? 46.620 16.226 50.714 1.00 15.05 96 SER A C 1
ATOM 787 O O . SER A 1 98 ? 46.817 15.033 50.873 1.00 14.93 96 SER A O 1
ATOM 790 N N . PRO A 1 99 ? 47.547 17.033 50.165 1.00 20.48 97 PRO A N 1
ATOM 791 C CA . PRO A 1 99 ? 48.880 16.590 49.731 1.00 21.29 97 PRO A CA 1
ATOM 792 C C . PRO A 1 99 ? 49.732 15.954 50.824 1.00 20.09 97 PRO A C 1
ATOM 793 O O . PRO A 1 99 ? 50.742 15.305 50.538 1.00 25.47 97 PRO A O 1
ATOM 797 N N . ALA A 1 100 ? 49.342 16.141 52.073 1.00 16.68 98 ALA A N 1
ATOM 798 C CA . ALA A 1 100 ? 50.065 15.552 53.182 1.00 20.86 98 ALA A CA 1
ATOM 799 C C . ALA A 1 100 ? 49.776 14.060 53.270 1.00 23.02 98 ALA A C 1
ATOM 800 O O . ALA A 1 100 ? 50.507 13.322 53.924 1.00 23.48 98 ALA A O 1
ATOM 802 N N . LEU A 1 101 ? 48.686 13.625 52.633 1.00 18.44 99 LEU A N 1
ATOM 803 C CA . LEU A 1 101 ? 48.324 12.210 52.645 1.00 17.00 99 LEU A CA 1
ATOM 804 C C . LEU A 1 101 ? 48.991 11.533 51.450 1.00 16.81 99 LEU A C 1
ATOM 805 O O . LEU A 1 101 ? 49.559 12.203 50.592 1.00 22.54 99 LEU A O 1
ATOM 810 N N . GLN A 1 102 ? 48.935 10.212 51.383 1.00 16.31 100 GLN A N 1
ATOM 811 C CA . GLN A 1 102 ? 49.571 9.506 50.286 1.00 17.57 100 GLN A CA 1
ATOM 812 C C . GLN A 1 102 ? 48.784 8.271 49.943 1.00 17.60 100 GLN A C 1
ATOM 813 O O . GLN A 1 102 ? 47.827 7.930 50.647 1.00 16.34 100 GLN A O 1
ATOM 819 N N . ILE A 1 103 ? 49.201 7.575 48.896 1.00 14.44 101 ILE A N 1
ATOM 820 C CA . ILE A 1 103 ? 48.494 6.369 48.473 1.00 13.83 101 ILE A CA 1
ATOM 821 C C . ILE A 1 103 ? 48.385 5.366 49.615 1.00 20.19 101 ILE A C 1
ATOM 822 O O . ILE A 1 103 ? 47.317 4.778 49.837 1.00 15.52 101 ILE A O 1
ATOM 827 N N . ARG A 1 104 ? 49.483 5.168 50.346 1.00 17.13 102 ARG A N 1
ATOM 828 C CA . ARG A 1 104 ? 49.477 4.238 51.471 1.00 16.99 102 ARG A CA 1
ATOM 829 C C . ARG A 1 104 ? 48.380 4.570 52.493 1.00 15.19 102 ARG A C 1
ATOM 830 O O . ARG A 1 104 ? 47.736 3.652 53.019 1.00 16.72 102 ARG A O 1
ATOM 838 N N . THR A 1 105 ? 48.163 5.859 52.761 1.00 13.80 103 THR A N 1
ATOM 839 C CA . THR A 1 105 ? 47.143 6.306 53.717 1.00 13.52 103 THR A CA 1
ATOM 840 C C . THR A 1 105 ? 45.784 5.783 53.258 1.00 11.97 103 THR A C 1
ATOM 841 O O . THR A 1 105 ? 44.979 5.278 54.050 1.00 14.61 103 THR A O 1
ATOM 845 N N . VAL A 1 106 ? 45.525 5.977 51.970 1.00 14.00 104 VAL A N 1
ATOM 846 C CA . VAL A 1 106 ? 44.259 5.589 51.375 1.00 14.30 104 VAL A CA 1
ATOM 847 C C . VAL A 1 106 ? 44.064 4.088 51.432 1.00 13.23 104 VAL A C 1
ATOM 848 O O . VAL A 1 106 ? 42.967 3.617 51.781 1.00 12.68 104 VAL A O 1
ATOM 852 N N . LEU A 1 107 ? 45.101 3.324 51.080 1.00 11.67 105 LEU A N 1
ATOM 853 C CA . LEU A 1 107 ? 44.970 1.873 51.085 1.00 13.36 105 LEU A CA 1
ATOM 854 C C . LEU A 1 107 ? 44.709 1.329 52.490 1.00 12.55 105 LEU A C 1
ATOM 855 O O . LEU A 1 107 ? 43.848 0.445 52.668 1.00 11.65 105 LEU A O 1
ATOM 860 N N . LEU A 1 108 ? 45.439 1.855 53.473 1.00 13.40 106 LEU A N 1
ATOM 861 C CA . LEU A 1 108 ? 45.222 1.464 54.878 1.00 11.12 106 LEU A CA 1
ATOM 862 C C . LEU A 1 108 ? 43.801 1.808 55.328 1.00 13.78 106 LEU A C 1
ATOM 863 O O . LEU A 1 108 ? 43.170 1.023 56.033 1.00 13.18 106 LEU A O 1
ATOM 868 N N . SER A 1 109 ? 43.294 2.961 54.884 1.00 11.20 107 SER A N 1
ATOM 869 C CA . SER A 1 109 ? 41.968 3.374 55.268 1.00 10.72 107 SER A CA 1
ATOM 870 C C . SER A 1 109 ? 40.886 2.469 54.685 1.00 11.92 107 SER A C 1
ATOM 871 O O . SER A 1 109 ? 39.876 2.191 55.363 1.00 11.86 107 SER A O 1
ATOM 874 N N . ILE A 1 110 ? 41.099 2.000 53.461 1.00 11.62 108 ILE A N 1
ATOM 875 C CA . ILE A 1 110 ? 40.130 1.089 52.846 1.00 11.78 108 ILE A CA 1
ATOM 876 C C . ILE A 1 110 ? 40.146 -0.253 53.592 1.00 12.49 108 ILE A C 1
ATOM 877 O O . ILE A 1 110 ? 39.090 -0.831 53.875 1.00 12.30 108 ILE A O 1
ATOM 882 N N . GLN A 1 111 ? 41.343 -0.745 53.918 1.00 13.06 109 GLN A N 1
ATOM 883 C CA . GLN A 1 111 ? 41.498 -1.980 54.670 1.00 13.74 109 GLN A CA 1
ATOM 884 C C . GLN A 1 111 ? 40.742 -1.851 56.009 1.00 13.56 109 GLN A C 1
ATOM 885 O O . GLN A 1 111 ? 40.041 -2.768 56.416 1.00 12.87 109 GLN A O 1
ATOM 891 N N . ALA A 1 112 ? 40.861 -0.694 56.671 1.00 12.45 110 ALA A N 1
ATOM 892 C CA . ALA A 1 112 ? 40.188 -0.493 57.947 1.00 13.99 110 ALA A CA 1
ATOM 893 C C . ALA A 1 112 ? 38.674 -0.411 57.779 1.00 12.64 110 ALA A C 1
ATOM 894 O O . ALA A 1 112 ? 37.911 -0.838 58.659 1.00 14.83 110 ALA A O 1
ATOM 896 N N . LEU A 1 113 ? 38.238 0.139 56.654 1.00 12.73 111 LEU A N 1
ATOM 897 C CA . LEU A 1 113 ? 36.808 0.286 56.378 1.00 14.18 111 LEU A CA 1
ATOM 898 C C . LEU A 1 113 ? 36.177 -1.110 56.226 1.00 16.52 111 LEU A C 1
ATOM 899 O O . LEU A 1 113 ? 35.020 -1.326 56.600 1.00 14.49 111 LEU A O 1
ATOM 904 N N . LEU A 1 114 ? 36.925 -2.065 55.677 1.00 13.86 112 LEU A N 1
ATOM 905 C CA . LEU A 1 114 ? 36.408 -3.442 55.556 1.00 14.93 112 LEU A CA 1
ATOM 906 C C . LEU A 1 114 ? 36.254 -4.074 56.935 1.00 20.40 112 LEU A C 1
ATOM 907 O O . LEU A 1 114 ? 35.297 -4.817 57.183 1.00 22.30 112 LEU A O 1
ATOM 912 N N . ALA A 1 115 ? 37.178 -3.771 57.844 1.00 18.82 113 ALA A N 1
ATOM 913 C CA . ALA A 1 115 ? 37.112 -4.334 59.197 1.00 23.18 113 ALA A CA 1
ATOM 914 C C . ALA A 1 115 ? 36.041 -3.646 60.033 1.00 24.96 113 ALA A C 1
ATOM 915 O O . ALA A 1 115 ? 35.463 -4.239 60.950 1.00 25.78 113 ALA A O 1
ATOM 917 N N . SER A 1 116 ? 35.765 -2.395 59.707 1.00 21.76 114 SER A N 1
ATOM 918 C CA . SER A 1 116 ? 34.789 -1.644 60.454 1.00 21.58 114 SER A CA 1
ATOM 919 C C . SER A 1 116 ? 33.790 -0.843 59.657 1.00 22.62 114 SER A C 1
ATOM 920 O O . SER A 1 116 ? 33.921 0.369 59.527 1.00 24.52 114 SER A O 1
ATOM 923 N N . PRO A 1 117 ? 32.770 -1.520 59.110 1.00 19.15 115 PRO A N 1
ATOM 924 C CA . PRO A 1 117 ? 31.711 -0.900 58.321 1.00 19.95 115 PRO A CA 1
ATOM 925 C C . PRO A 1 117 ? 30.974 0.114 59.185 1.00 24.89 115 PRO A C 1
ATOM 926 O O . PRO A 1 117 ? 30.799 -0.097 60.391 1.00 29.07 115 PRO A O 1
ATOM 930 N N . ASN A 1 118 ? 30.541 1.216 58.588 1.00 21.45 116 ASN A N 1
ATOM 931 C CA . ASN A 1 118 ? 29.836 2.233 59.363 1.00 21.79 116 ASN A CA 1
ATOM 932 C C . ASN A 1 118 ? 28.539 2.672 58.701 1.00 20.09 116 ASN A C 1
ATOM 933 O O . ASN A 1 118 ? 28.485 3.683 58.006 1.00 23.55 116 ASN A O 1
ATOM 938 N N . PRO A 1 119 ? 27.460 1.909 58.931 1.00 20.70 117 PRO A N 1
ATOM 939 C CA . PRO A 1 119 ? 26.129 2.162 58.379 1.00 28.06 117 PRO A CA 1
ATOM 940 C C . PRO A 1 119 ? 25.493 3.443 58.887 1.00 26.81 117 PRO A C 1
ATOM 941 O O . PRO A 1 119 ? 24.549 3.947 58.288 1.00 28.57 117 PRO A O 1
ATOM 945 N N . ASN A 1 120 ? 26.025 3.976 59.980 1.00 26.20 118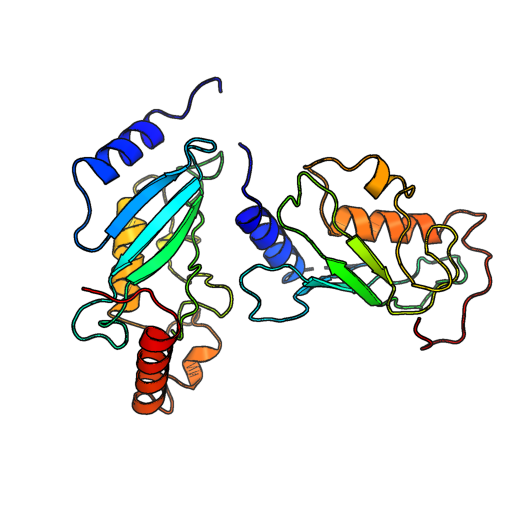 ASN A N 1
ATOM 946 C CA . ASN A 1 120 ? 25.472 5.206 60.540 1.00 34.70 118 ASN A CA 1
ATOM 947 C C . ASN A 1 120 ? 26.075 6.481 59.955 1.00 35.32 118 ASN A C 1
ATOM 948 O O . ASN A 1 120 ? 25.661 7.577 60.321 1.00 40.41 118 ASN A O 1
ATOM 953 N N . ASP A 1 121 ? 27.046 6.352 59.054 1.00 37.87 119 ASP A N 1
ATOM 954 C CA . ASP A 1 121 ? 27.649 7.536 58.445 1.00 35.74 119 ASP A CA 1
ATOM 955 C C . ASP A 1 121 ? 26.587 8.243 57.593 1.00 39.90 119 ASP A C 1
ATOM 956 O O . ASP A 1 121 ? 25.851 7.600 56.840 1.00 31.18 119 ASP A O 1
ATOM 961 N N . PRO A 1 122 ? 26.476 9.582 57.711 1.00 38.29 120 PRO A N 1
ATOM 962 C CA . PRO A 1 122 ? 25.476 10.298 56.914 1.00 36.16 120 PRO A CA 1
ATOM 963 C C . PRO A 1 122 ? 25.669 10.053 55.419 1.00 31.25 120 PRO A C 1
ATOM 964 O O . PRO A 1 122 ? 24.738 10.202 54.627 1.00 31.52 120 PRO A O 1
ATOM 968 N N . LEU A 1 123 ? 26.881 9.660 55.040 1.00 30.16 121 LEU A N 1
ATOM 969 C CA . LEU A 1 123 ? 27.203 9.405 53.637 1.00 29.29 121 LEU A CA 1
ATOM 970 C C . LEU A 1 123 ? 27.125 7.925 53.246 1.00 29.74 121 LEU A C 1
ATOM 971 O O . LEU A 1 123 ? 27.469 7.569 52.125 1.00 33.23 121 LEU A O 1
ATOM 976 N N . ALA A 1 124 ? 26.685 7.068 54.158 1.00 29.97 122 ALA A N 1
ATOM 977 C CA . ALA A 1 124 ? 26.598 5.642 53.841 1.00 32.21 122 ALA A CA 1
ATOM 978 C C . ALA A 1 124 ? 25.630 5.422 52.679 1.00 34.94 122 ALA A C 1
ATOM 979 O O . ALA A 1 124 ? 24.771 6.263 52.414 1.00 37.45 122 ALA A O 1
ATOM 981 N N . ASN A 1 125 ? 25.771 4.303 51.974 1.00 25.35 123 ASN A N 1
ATOM 982 C CA . ASN A 1 125 ? 24.889 4.017 50.834 1.00 25.26 123 ASN A CA 1
ATOM 983 C C . ASN A 1 125 ? 23.552 3.337 51.206 1.00 28.28 123 ASN A C 1
ATOM 984 O O . ASN A 1 125 ? 23.201 3.213 52.379 1.00 29.88 123 ASN A O 1
ATOM 989 N N . ASP A 1 126 ? 22.804 2.898 50.203 1.00 33.06 124 ASP A N 1
ATOM 990 C CA . ASP A 1 126 ? 21.502 2.267 50.449 1.00 37.35 124 ASP A CA 1
ATOM 991 C C . ASP A 1 126 ? 21.542 0.934 51.205 1.00 36.46 124 ASP A C 1
ATOM 992 O O . ASP A 1 126 ? 20.516 0.473 51.705 1.00 38.18 124 ASP A O 1
ATOM 997 N N . VAL A 1 127 ? 22.718 0.318 51.274 1.00 32.35 125 VAL A N 1
ATOM 998 C CA . VAL A 1 127 ? 22.912 -0.949 51.982 1.00 31.84 125 VAL A CA 1
ATOM 999 C C . VAL A 1 127 ? 22.821 -0.709 53.505 1.00 32.28 125 VAL A C 1
ATOM 1000 O O . VAL A 1 127 ? 22.543 -1.623 54.287 1.00 29.11 125 VAL A O 1
ATOM 1004 N N . ALA A 1 128 ? 23.041 0.534 53.916 1.00 30.69 126 ALA A N 1
ATOM 1005 C CA . ALA A 1 128 ? 23.024 0.886 55.330 1.00 32.01 126 ALA A CA 1
ATOM 1006 C C . ALA A 1 128 ? 21.772 0.462 56.121 1.00 31.91 126 ALA A C 1
ATOM 1007 O O . ALA A 1 128 ? 21.897 -0.046 57.225 1.00 28.23 126 ALA A O 1
ATOM 1009 N N . GLU A 1 129 ? 20.579 0.653 55.561 1.00 33.90 127 GLU A N 1
ATOM 1010 C CA . GLU A 1 129 ? 19.356 0.274 56.268 1.00 37.14 127 GLU A CA 1
ATOM 1011 C C . GLU A 1 129 ? 19.339 -1.205 56.674 1.00 36.79 127 GLU A C 1
ATOM 1012 O O . GLU A 1 129 ? 18.922 -1.556 57.778 1.00 31.53 127 GLU A O 1
ATOM 1018 N N . ASP A 1 130 ? 19.792 -2.076 55.782 1.00 29.19 128 ASP A N 1
ATOM 1019 C CA . ASP A 1 130 ? 19.826 -3.498 56.085 1.00 30.32 128 ASP A CA 1
ATOM 1020 C C . ASP A 1 130 ? 20.809 -3.763 57.230 1.00 26.44 128 ASP A C 1
ATOM 1021 O O . ASP A 1 130 ? 20.529 -4.561 58.123 1.00 27.66 128 ASP A O 1
ATOM 1026 N N A TRP A 1 131 ? 21.953 -3.086 57.204 0.60 22.96 129 TRP A N 1
ATOM 1027 N N B TRP A 1 131 ? 21.950 -3.079 57.217 0.40 24.81 129 TRP A N 1
ATOM 1028 C CA A TRP A 1 131 ? 22.951 -3.279 58.247 0.60 23.73 129 TRP A CA 1
ATOM 1029 C CA B TRP A 1 131 ? 22.964 -3.265 58.257 0.40 25.20 129 TRP A CA 1
ATOM 1030 C C A TRP A 1 131 ? 22.488 -2.790 59.625 0.60 28.07 129 TRP A C 1
ATOM 1031 C C B TRP A 1 131 ? 22.481 -2.795 59.629 0.40 28.70 129 TRP A C 1
ATOM 1032 O O A TRP A 1 131 ? 22.900 -3.331 60.659 0.60 30.04 129 TRP A O 1
ATOM 1033 O O B TRP A 1 131 ? 22.868 -3.353 60.660 0.40 29.92 129 TRP A O 1
ATOM 1054 N N . ILE A 1 132 ? 21.638 -1.765 59.637 1.00 29.85 130 ILE A N 1
ATOM 1055 C CA . ILE A 1 132 ? 21.112 -1.214 60.894 1.00 35.35 130 ILE A CA 1
ATOM 1056 C C . ILE A 1 132 ? 19.946 -2.035 61.452 1.00 35.80 130 ILE A C 1
ATOM 1057 O O . ILE A 1 132 ? 19.904 -2.325 62.648 1.00 37.42 130 ILE A O 1
ATOM 1062 N N . LYS A 1 133 ? 19.011 -2.415 60.588 1.00 37.11 131 LYS A N 1
ATOM 1063 C CA . LYS A 1 133 ? 17.838 -3.175 61.027 1.00 41.49 131 LYS A CA 1
ATOM 1064 C C . LYS A 1 133 ? 18.060 -4.674 61.215 1.00 42.60 131 LYS A C 1
ATOM 1065 O O . LYS A 1 133 ? 17.421 -5.291 62.067 1.00 40.53 131 LYS A O 1
ATOM 1071 N N . ASN A 1 134 ? 18.945 -5.264 60.417 1.00 37.26 132 ASN A N 1
ATOM 1072 C CA . ASN A 1 134 ? 19.231 -6.689 60.538 1.00 35.23 132 ASN A CA 1
ATOM 1073 C C . ASN A 1 134 ? 20.718 -6.935 60.344 1.00 33.21 132 ASN A C 1
ATOM 1074 O O . ASN A 1 134 ? 21.143 -7.574 59.368 1.00 28.71 132 ASN A O 1
ATOM 1079 N N . GLU A 1 135 ? 21.505 -6.443 61.294 1.00 28.85 133 GLU A N 1
ATOM 1080 C CA . GLU A 1 135 ? 22.954 -6.581 61.224 1.00 32.45 133 GLU A CA 1
ATOM 1081 C C . GLU A 1 135 ? 23.440 -8.016 61.021 1.00 32.19 133 GLU A C 1
ATOM 1082 O O . GLU A 1 135 ? 24.367 -8.273 60.239 1.00 26.53 133 GLU A O 1
ATOM 1088 N N . GLN A 1 136 ? 22.819 -8.970 61.701 1.00 30.82 134 GLN A N 1
ATOM 1089 C CA . GLN A 1 136 ? 23.255 -10.352 61.540 1.00 29.93 134 GLN A CA 1
ATOM 1090 C C . GLN A 1 136 ? 23.003 -10.891 60.145 1.00 25.55 134 GLN A C 1
ATOM 1091 O O . GLN A 1 136 ? 23.828 -11.627 59.607 1.00 28.60 134 GLN A O 1
ATOM 1097 N N . GLY A 1 137 ? 21.878 -10.519 59.543 1.00 24.73 135 GLY A N 1
ATOM 1098 C CA . GLY A 1 137 ? 21.602 -10.970 58.196 1.00 24.75 135 GLY A CA 1
ATOM 1099 C C . GLY A 1 137 ? 22.459 -10.239 57.168 1.00 20.42 135 GLY A C 1
ATOM 1100 O O . GLY A 1 137 ? 22.854 -10.828 56.156 1.00 22.99 135 GLY A O 1
ATOM 1101 N N . ALA A 1 138 ? 22.725 -8.949 57.413 1.00 21.54 136 ALA A N 1
ATOM 1102 C CA . ALA A 1 138 ? 23.550 -8.158 56.488 1.00 19.72 136 ALA A CA 1
ATOM 1103 C C . ALA A 1 138 ? 24.967 -8.730 56.475 1.00 18.16 136 ALA A C 1
ATOM 1104 O O . ALA A 1 138 ? 25.572 -8.897 55.405 1.00 18.01 136 ALA A O 1
ATOM 1106 N N . LYS A 1 139 ? 25.494 -9.039 57.654 1.00 18.30 137 LYS A N 1
ATOM 1107 C CA . LYS A 1 139 ? 26.833 -9.618 57.730 1.00 19.21 137 LYS A CA 1
ATOM 1108 C C . LYS A 1 139 ? 26.867 -11.004 57.077 1.00 21.22 137 LYS A C 1
ATOM 1109 O O . LYS A 1 139 ? 27.857 -11.378 56.456 1.00 18.86 137 LYS A O 1
ATOM 1115 N N . ALA A 1 140 ? 25.781 -11.769 57.185 1.00 21.24 138 ALA A N 1
ATOM 1116 C CA . ALA A 1 140 ? 25.768 -13.074 56.553 1.00 17.70 138 ALA A CA 1
ATOM 1117 C C . ALA A 1 140 ? 25.785 -12.928 55.039 1.00 17.02 138 ALA A C 1
ATOM 1118 O O . ALA A 1 140 ? 26.406 -13.728 54.346 1.00 20.64 138 ALA A O 1
ATOM 1120 N N . LYS A 1 141 ? 25.128 -11.889 54.519 1.00 15.90 139 LYS A N 1
ATOM 1121 C CA . LYS A 1 141 ? 25.110 -11.684 53.097 1.00 13.75 139 LYS A CA 1
ATOM 1122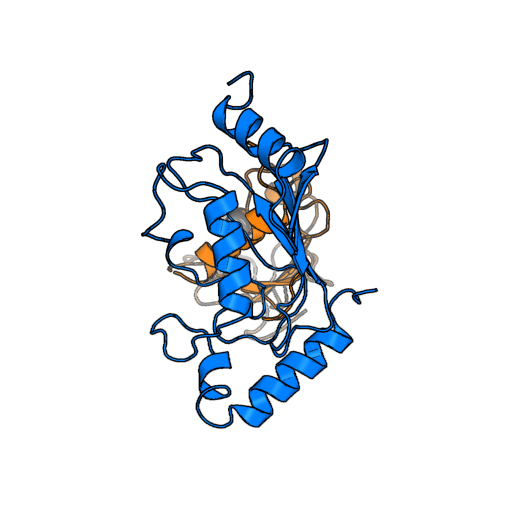 C C . LYS A 1 141 ? 26.505 -11.246 52.657 1.00 12.64 139 LYS A C 1
ATOM 1123 O O . LYS A 1 141 ? 26.976 -11.685 51.613 1.00 15.87 139 LYS A O 1
ATOM 1129 N N . ALA A 1 142 ? 27.162 -10.397 53.448 1.00 18.39 140 ALA A N 1
ATOM 1130 C CA . ALA A 1 142 ? 28.511 -9.938 53.085 1.00 16.04 140 ALA A CA 1
ATOM 1131 C C . ALA A 1 142 ? 29.471 -11.129 53.054 1.00 15.54 140 ALA A C 1
ATOM 1132 O O . ALA A 1 142 ? 30.336 -11.202 52.192 1.00 15.80 140 ALA A O 1
ATOM 1134 N N . ARG A 1 143 ? 29.298 -12.069 53.976 1.00 16.53 141 ARG A N 1
ATOM 1135 C CA . ARG A 1 143 ? 30.165 -13.261 54.021 1.00 16.76 141 ARG A CA 1
ATOM 1136 C C . ARG A 1 143 ? 29.861 -14.151 52.820 1.00 17.94 141 ARG A C 1
ATOM 1137 O O . ARG A 1 143 ? 30.766 -14.643 52.159 1.00 17.55 141 ARG A O 1
ATOM 1145 N N . GLU A 1 144 ? 28.572 -14.347 52.535 1.00 18.36 142 GLU A N 1
ATOM 1146 C CA . GLU A 1 144 ? 28.158 -15.129 51.378 1.00 18.06 142 GLU A CA 1
ATOM 1147 C C . GLU A 1 144 ? 28.723 -14.533 50.089 1.00 18.84 142 GLU A C 1
ATOM 1148 O O . GLU A 1 144 ? 29.286 -15.244 49.267 1.00 18.83 142 GLU A O 1
ATOM 1154 N N . TRP A 1 145 ? 28.586 -13.214 49.909 1.00 17.93 143 TRP A N 1
ATOM 1155 C CA . TRP A 1 145 ? 29.119 -12.565 48.716 1.00 13.06 143 TRP A CA 1
ATOM 1156 C C . TRP A 1 145 ? 30.663 -12.634 48.632 1.00 11.90 143 TRP A C 1
ATOM 1157 O O . TRP A 1 145 ? 31.234 -12.650 47.540 1.00 16.13 143 TRP A O 1
ATOM 1168 N N . THR A 1 146 ? 31.335 -12.670 49.775 1.00 13.96 144 THR A N 1
ATOM 1169 C CA . THR A 1 146 ? 32.794 -12.797 49.753 1.00 16.33 144 THR A CA 1
ATOM 1170 C C . THR A 1 146 ? 33.149 -14.145 49.129 1.00 18.02 144 THR A C 1
ATOM 1171 O O . THR A 1 146 ? 33.998 -14.230 48.250 1.00 16.46 144 THR A O 1
ATOM 1175 N N . LYS A 1 147 ? 32.459 -15.198 49.560 1.00 20.25 145 LYS A N 1
ATOM 1176 C CA . LYS A 1 147 ? 32.717 -16.526 49.009 1.00 22.34 145 LYS A CA 1
ATOM 1177 C C . LYS A 1 147 ? 32.338 -16.640 47.531 1.00 19.45 145 LYS A C 1
ATOM 1178 O O . LYS A 1 147 ? 33.004 -17.325 46.771 1.00 24.20 145 LYS A O 1
ATOM 1184 N N . LEU A 1 148 ? 31.260 -15.978 47.128 1.00 19.27 146 LEU A N 1
ATOM 1185 C CA . LEU A 1 148 ? 30.808 -16.019 45.741 1.00 17.46 146 LEU A CA 1
ATOM 1186 C C . LEU A 1 148 ? 31.616 -15.190 44.775 1.00 23.58 146 LEU A C 1
ATOM 1187 O O . LEU A 1 148 ? 31.878 -15.612 43.653 1.00 24.10 146 LEU A O 1
ATOM 1192 N N . TYR A 1 149 ? 32.045 -14.013 45.222 1.00 20.15 147 TYR A N 1
ATOM 1193 C CA . TYR A 1 149 ? 32.724 -13.103 44.318 1.00 17.35 147 TYR A CA 1
ATOM 1194 C C . TYR A 1 149 ? 34.192 -12.731 44.513 1.00 15.90 147 TYR A C 1
ATOM 1195 O O . TYR A 1 149 ? 34.842 -12.294 43.549 1.00 20.47 147 TYR A O 1
ATOM 1204 N N . ALA A 1 150 ? 34.720 -12.869 45.717 1.00 17.37 148 ALA A N 1
ATOM 1205 C CA . ALA A 1 150 ? 36.111 -12.495 45.929 1.00 16.77 148 ALA A CA 1
ATOM 1206 C C . ALA A 1 150 ? 37.053 -13.650 45.585 1.00 22.82 148 ALA A C 1
ATOM 1207 O O . ALA A 1 150 ? 36.620 -14.799 45.484 1.00 21.76 148 ALA A O 1
ATOM 1209 N N . LYS A 1 151 ? 38.328 -13.332 45.398 1.00 23.21 149 LYS A N 1
ATOM 1210 C CA . LYS A 1 151 ? 39.342 -14.350 45.122 1.00 26.43 149 LYS A CA 1
ATOM 1211 C C . LYS A 1 151 ? 39.543 -15.102 46.431 1.00 23.59 149 LYS A C 1
ATOM 1212 O O . LYS A 1 151 ? 39.508 -14.516 47.496 1.00 20.17 149 LYS A O 1
ATOM 1214 N N . LYS A 1 152 ? 39.749 -16.412 46.375 1.00 24.53 150 LYS A N 1
ATOM 1215 C CA . LYS A 1 152 ? 39.909 -17.146 47.613 1.00 21.25 150 LYS A CA 1
ATOM 1216 C C . LYS A 1 152 ? 41.300 -16.997 48.221 1.00 23.42 150 LYS A C 1
ATOM 1217 O O . LYS A 1 152 ? 42.292 -16.867 47.503 1.00 29.63 150 LYS A O 1
ATOM 1219 N N . LYS A 1 153 ? 41.364 -16.988 49.547 1.00 22.91 151 LYS A N 1
ATOM 1220 C CA . LYS A 1 153 ? 42.651 -16.906 50.240 1.00 21.71 151 LYS A CA 1
ATOM 1221 C C . LYS A 1 153 ? 43.198 -18.327 50.249 1.00 24.89 151 LYS A C 1
ATOM 1222 O O . LYS A 1 153 ? 42.441 -19.279 50.134 1.00 25.98 151 LYS A O 1
ATOM 1228 N N . PRO A 1 154 ? 44.516 -18.485 50.406 1.00 26.40 152 PRO A N 1
ATOM 1229 C CA . PRO A 1 154 ? 45.114 -19.830 50.425 1.00 30.97 152 PRO A CA 1
ATOM 1230 C C . PRO A 1 154 ? 44.469 -20.778 51.437 1.00 29.54 152 PRO A C 1
ATOM 1231 O O . PRO A 1 154 ? 44.217 -20.344 52.582 1.00 33.90 152 PRO A O 1
ATOM 1235 N N . SER B 2 3 ? 48.443 10.906 31.815 1.00 41.81 2 SER B N 1
ATOM 1236 C CA . SER B 2 3 ? 47.440 11.864 31.269 1.00 41.39 2 SER B CA 1
ATOM 1237 C C . SER B 2 3 ? 46.267 11.145 30.617 1.00 39.11 2 SER B C 1
ATOM 1238 O O . SER B 2 3 ? 45.199 11.735 30.430 1.00 42.18 2 SER B O 1
ATOM 1241 N N . LYS B 2 4 ? 46.464 9.875 30.276 1.00 36.18 3 LYS B N 1
ATOM 1242 C CA . LYS B 2 4 ? 45.407 9.080 29.659 1.00 35.96 3 LYS B CA 1
ATOM 1243 C C . LYS B 2 4 ? 44.540 8.451 30.763 1.00 31.57 3 LYS B C 1
ATOM 1244 O O . LYS B 2 4 ? 45.007 7.614 31.537 1.00 29.80 3 LYS B O 1
ATOM 1250 N N . VAL B 2 5 ? 43.285 8.881 30.841 1.00 26.88 4 VAL B N 1
ATOM 1251 C CA . VAL B 2 5 ? 42.374 8.367 31.852 1.00 24.10 4 VAL B CA 1
ATOM 1252 C C . VAL B 2 5 ? 41.853 7.032 31.354 1.00 27.91 4 VAL B C 1
ATOM 1253 O O . VAL B 2 5 ? 41.338 6.923 30.243 1.00 26.95 4 VAL B O 1
ATOM 1257 N N . PRO B 2 6 ? 42.008 5.983 32.168 1.00 23.20 5 PRO B N 1
ATOM 1258 C CA . PRO B 2 6 ? 41.556 4.639 31.818 1.00 22.32 5 PRO B CA 1
ATOM 1259 C C . PRO B 2 6 ? 40.054 4.619 31.610 1.00 20.87 5 PRO B C 1
ATOM 1260 O O . PRO B 2 6 ? 39.325 5.402 32.235 1.00 20.99 5 PRO B O 1
ATOM 1264 N N . ARG B 2 7 ? 39.613 3.704 30.751 1.00 21.43 6 ARG B N 1
ATOM 1265 C CA . ARG B 2 7 ? 38.199 3.514 30.448 1.00 20.51 6 ARG B CA 1
ATOM 1266 C C . ARG B 2 7 ? 37.306 3.535 31.682 1.00 20.80 6 ARG B C 1
ATOM 1267 O O . ARG B 2 7 ? 36.345 4.292 31.759 1.00 19.05 6 ARG B O 1
ATOM 1275 N N . ASN B 2 8 ? 37.627 2.693 32.653 1.00 19.83 7 ASN B N 1
ATOM 1276 C CA . ASN B 2 8 ? 36.781 2.612 33.824 1.00 18.02 7 ASN B CA 1
ATOM 1277 C C . ASN B 2 8 ? 36.633 3.913 34.577 1.00 16.75 7 ASN B C 1
ATOM 1278 O O . ASN B 2 8 ? 35.519 4.242 35.032 1.00 20.26 7 ASN B O 1
ATOM 1283 N N . PHE B 2 9 ? 37.709 4.683 34.682 1.00 16.76 8 PHE B N 1
ATOM 1284 C CA . PHE B 2 9 ? 37.612 5.937 35.401 1.00 16.04 8 PHE B CA 1
ATOM 1285 C C . PHE B 2 9 ? 36.994 7.033 34.562 1.00 18.89 8 PHE B C 1
ATOM 1286 O O . PHE B 2 9 ? 36.388 7.955 35.104 1.00 18.52 8 PHE B O 1
ATOM 1294 N N . ARG B 2 10 ? 37.111 6.923 33.238 1.00 17.89 9 ARG B N 1
ATOM 1295 C CA . ARG B 2 10 ? 36.486 7.908 32.371 1.00 20.17 9 ARG B CA 1
ATOM 1296 C C . ARG B 2 10 ? 34.988 7.665 32.472 1.00 16.41 9 ARG B C 1
ATOM 1297 O O . ARG B 2 10 ? 34.219 8.614 32.529 1.00 17.14 9 ARG B O 1
ATOM 1305 N N . LEU B 2 11 ? 34.560 6.399 32.515 1.00 17.69 10 LEU B N 1
ATOM 1306 C CA . LEU B 2 11 ? 33.119 6.123 32.631 1.00 17.26 10 LEU B CA 1
ATOM 1307 C C . LEU B 2 11 ? 32.582 6.535 34.004 1.00 18.87 10 LEU B C 1
ATOM 1308 O O . LEU B 2 11 ? 31.435 6.971 34.110 1.00 17.49 10 LEU B O 1
ATOM 1313 N N . LEU B 2 12 ? 33.399 6.383 35.047 1.00 19.31 11 LEU B N 1
ATOM 1314 C CA . LEU B 2 12 ? 32.985 6.820 36.387 1.00 17.03 11 LEU B CA 1
ATOM 1315 C C . LEU B 2 12 ? 32.797 8.334 36.371 1.00 17.16 11 LEU B C 1
ATOM 1316 O O . LEU B 2 12 ? 31.884 8.856 37.007 1.00 19.75 11 LEU B O 1
ATOM 1321 N N . GLU B 2 13 ? 33.650 9.029 35.614 1.00 17.31 12 GLU B N 1
ATOM 1322 C CA . GLU B 2 13 ? 33.531 10.473 35.466 1.00 20.06 12 GLU B CA 1
ATOM 1323 C C . GLU B 2 13 ? 32.206 10.851 34.798 1.00 19.00 12 GLU B C 1
ATOM 1324 O O . GLU B 2 13 ? 31.504 11.772 35.246 1.00 19.18 12 GLU B O 1
ATOM 1330 N N . GLU B 2 14 ? 31.851 10.152 33.718 1.00 19.74 13 GLU B N 1
ATOM 1331 C CA . GLU B 2 14 ? 30.617 10.479 33.023 1.00 14.63 13 GLU B CA 1
ATOM 1332 C C . GLU B 2 14 ? 29.391 10.131 33.867 1.00 16.80 13 GLU B C 1
ATOM 1333 O O . GLU B 2 14 ? 28.380 10.823 33.813 1.00 20.92 13 GLU B O 1
ATOM 1339 N N . LEU B 2 15 ? 29.490 9.062 34.651 1.00 15.63 14 LEU B N 1
ATOM 1340 C CA . LEU B 2 15 ? 28.405 8.644 35.519 1.00 16.66 14 LEU B CA 1
ATOM 1341 C C . LEU B 2 15 ? 28.102 9.738 36.531 1.00 18.28 14 LEU B C 1
ATOM 1342 O O . LEU B 2 15 ? 26.952 10.122 36.701 1.00 23.29 14 LEU B O 1
ATOM 1347 N N . GLU B 2 16 ? 29.145 10.229 37.197 1.00 19.69 15 GLU B N 1
ATOM 1348 C CA . GLU B 2 16 ? 28.991 11.283 38.204 1.00 26.38 15 GLU B CA 1
ATOM 1349 C C . GLU B 2 16 ? 28.327 12.502 37.589 1.00 26.27 15 GLU B C 1
ATOM 1350 O O . GLU B 2 16 ? 27.450 13.117 38.190 1.00 30.41 15 GLU B O 1
ATOM 1356 N N . LYS B 2 17 ? 28.767 12.856 36.386 1.00 24.54 16 LYS B N 1
ATOM 1357 C CA . LYS B 2 17 ? 28.215 14.007 35.709 1.00 29.36 16 LYS B CA 1
ATOM 1358 C C . LYS B 2 17 ? 26.758 13.731 35.348 1.00 28.25 16 LYS B C 1
ATOM 1359 O O . LYS B 2 17 ? 25.931 14.626 35.407 1.00 30.91 16 LYS B O 1
ATOM 1365 N N . GLY B 2 18 ? 26.438 12.486 35.004 1.00 27.83 17 GLY B N 1
ATOM 1366 C CA . GLY B 2 18 ? 25.065 12.147 34.665 1.00 28.37 17 GLY B CA 1
ATOM 1367 C C . GLY B 2 18 ? 24.139 12.056 35.876 1.00 32.63 17 GLY B C 1
ATOM 1368 O O . GLY B 2 18 ? 22.926 12.234 35.740 1.00 34.36 17 GLY B O 1
ATOM 1369 N N . GLU B 2 19 ? 24.697 11.770 37.056 1.00 29.29 18 GLU B N 1
ATOM 1370 C CA . GLU B 2 19 ? 23.909 11.648 38.281 1.00 27.92 18 GLU B CA 1
ATOM 1371 C C . GLU B 2 19 ? 23.426 13.017 38.739 1.00 35.62 18 GLU B C 1
ATOM 1372 O O . GLU B 2 19 ? 22.321 13.150 39.253 1.00 41.96 18 GLU B O 1
ATOM 1378 N N . LYS B 2 20 ? 24.271 14.028 38.563 1.00 41.26 19 LYS B N 1
ATOM 1379 C CA . LYS B 2 20 ? 23.905 15.400 38.886 1.00 47.31 19 LYS B CA 1
ATOM 1380 C C . LYS B 2 20 ? 23.244 15.729 37.559 1.00 53.97 19 LYS B C 1
ATOM 1381 O O . LYS B 2 20 ? 22.158 16.300 37.489 1.00 62.64 19 LYS B O 1
ATOM 1387 N N . GLU B 2 25 ? 19.951 20.600 29.684 1.00 55.36 24 GLU B N 1
ATOM 1388 C CA . GLU B 2 25 ? 18.739 19.961 30.195 1.00 53.94 24 GLU B CA 1
ATOM 1389 C C . GLU B 2 25 ? 17.970 19.235 29.093 1.00 48.06 24 GLU B C 1
ATOM 1390 O O . GLU B 2 25 ? 16.886 18.697 29.323 1.00 54.20 24 GLU B O 1
ATOM 1392 N N . SER B 2 26 ? 18.547 19.224 27.899 1.00 43.33 25 SER B N 1
ATOM 1393 C CA . SER B 2 26 ? 17.950 18.591 26.738 1.00 36.30 25 SER B CA 1
ATOM 1394 C C . SER B 2 26 ? 18.247 17.093 26.609 1.00 31.35 25 SER B C 1
ATOM 1395 O O . SER B 2 26 ? 17.622 16.411 25.804 1.00 31.26 25 SER B O 1
ATOM 1398 N N A CYS B 2 27 ? 19.250 16.608 27.350 0.50 28.80 26 CYS B N 1
ATOM 1399 N N B CYS B 2 27 ? 19.147 16.573 27.429 0.50 32.52 26 CYS B N 1
ATOM 1400 C CA A CYS B 2 27 ? 19.657 15.192 27.287 0.50 25.52 26 CYS B CA 1
ATOM 1401 C CA B CYS B 2 27 ? 19.406 15.144 27.371 0.50 32.47 26 CYS B CA 1
ATOM 1402 C C A CYS B 2 27 ? 20.109 14.618 28.637 0.50 27.76 26 CYS B C 1
ATOM 1403 C C B CYS B 2 27 ? 19.736 14.603 28.749 0.50 32.72 26 CYS B C 1
ATOM 1404 O O A CYS B 2 27 ? 20.611 15.356 29.495 0.50 24.31 26 CYS B O 1
ATOM 1405 O O B CYS B 2 27 ? 19.761 15.339 29.742 0.50 33.67 26 CYS B O 1
ATOM 1410 N N . SER B 2 28 ? 19.960 13.299 28.800 1.00 22.70 27 SER B N 1
ATOM 1411 C CA . SER B 2 28 ? 20.343 12.624 30.041 1.00 21.27 27 SER B CA 1
ATOM 1412 C C . SER B 2 28 ? 20.788 11.196 29.710 1.00 25.70 27 SER B C 1
ATOM 1413 O O . SER B 2 28 ? 20.552 10.690 28.619 1.00 17.51 27 SER B O 1
ATOM 1416 N N . TYR B 2 29 ? 21.444 10.555 30.661 1.00 19.60 28 TYR B N 1
ATOM 1417 C CA . TYR B 2 29 ? 21.887 9.184 30.487 1.00 17.28 28 TYR B CA 1
ATOM 1418 C C . TYR B 2 29 ? 22.231 8.644 31.864 1.00 26.61 28 TYR B C 1
ATOM 1419 O O . TYR B 2 29 ? 22.454 9.409 32.808 1.00 21.33 28 TYR B O 1
ATOM 1428 N N . GLY B 2 30 ? 22.236 7.321 31.961 1.00 21.66 29 GLY B N 1
ATOM 1429 C CA . GLY B 2 30 ? 22.558 6.639 33.199 1.00 21.38 29 GLY B CA 1
ATOM 1430 C C . GLY B 2 30 ? 22.737 5.180 32.855 1.00 20.05 29 GLY B C 1
ATOM 1431 O O . GLY B 2 30 ? 22.473 4.770 31.727 1.00 20.80 29 GLY B O 1
ATOM 1432 N N . LEU B 2 31 ? 23.197 4.382 33.809 1.00 17.20 30 LEU B N 1
ATOM 1433 C CA . LEU B 2 31 ? 23.381 2.960 33.563 1.00 14.16 30 LEU B CA 1
ATOM 1434 C C . LEU B 2 31 ? 22.080 2.187 33.369 1.00 19.08 30 LEU B C 1
ATOM 1435 O O . LEU B 2 31 ? 21.082 2.418 34.066 1.00 20.85 30 LEU B O 1
ATOM 1440 N N . ALA B 2 32 ? 22.118 1.222 32.464 1.00 17.64 31 ALA B N 1
ATOM 1441 C CA . ALA B 2 32 ? 20.955 0.386 32.199 1.00 19.07 31 ALA B CA 1
ATOM 1442 C C . ALA B 2 32 ? 20.790 -0.596 33.367 1.00 22.77 31 ALA B C 1
ATOM 1443 O O . ALA B 2 32 ? 19.667 -0.976 33.718 1.00 25.45 31 ALA B O 1
ATOM 1445 N N . ASP B 2 33 ? 21.912 -0.980 33.980 1.00 21.07 32 ASP B N 1
ATOM 1446 C CA . ASP B 2 33 ? 21.909 -1.887 35.128 1.00 27.98 32 ASP B CA 1
ATOM 1447 C C . ASP B 2 33 ? 22.708 -1.201 36.256 1.00 21.63 32 ASP B C 1
ATOM 1448 O O . ASP B 2 33 ? 23.906 -1.034 36.125 1.00 25.76 32 ASP B O 1
ATOM 1453 N N . SER B 2 34 ? 22.042 -0.810 37.347 1.00 24.30 33 SER B N 1
ATOM 1454 C CA . SER B 2 34 ? 22.711 -0.099 38.450 1.00 26.96 33 SER B CA 1
ATOM 1455 C C . SER B 2 34 ? 23.883 -0.840 39.069 1.00 28.40 33 SER B C 1
ATOM 1456 O O . SER B 2 34 ? 24.766 -0.214 39.651 1.00 33.52 33 SER B O 1
ATOM 1459 N N . ASP B 2 35 ? 23.912 -2.163 38.942 1.00 28.65 34 ASP B N 1
ATOM 1460 C CA . ASP B 2 35 ? 25.030 -2.918 39.497 1.00 32.90 34 ASP B CA 1
ATOM 1461 C C . ASP B 2 35 ? 25.985 -3.465 38.444 1.00 32.63 34 ASP B C 1
ATOM 1462 O O . ASP B 2 35 ? 26.750 -4.403 38.709 1.00 27.66 34 ASP B O 1
ATOM 1467 N N . ASP B 2 36 ? 25.948 -2.897 37.239 1.00 30.41 35 ASP B N 1
ATOM 1468 C CA . ASP B 2 36 ? 26.851 -3.346 36.187 1.00 28.18 35 ASP B CA 1
ATOM 1469 C C . ASP B 2 36 ? 28.234 -2.701 36.395 1.00 23.32 35 ASP B C 1
ATOM 1470 O O . ASP B 2 36 ? 28.483 -1.595 35.921 1.00 21.42 35 ASP B O 1
ATOM 1475 N N . ILE B 2 37 ? 29.128 -3.404 37.103 1.00 25.51 36 ILE B N 1
ATOM 1476 C CA . ILE B 2 37 ? 30.467 -2.891 37.408 1.00 22.72 36 ILE B CA 1
ATOM 1477 C C . ILE B 2 37 ? 31.313 -2.498 36.193 1.00 20.57 36 ILE B C 1
ATOM 1478 O O . ILE B 2 37 ? 32.144 -1.602 36.301 1.00 21.66 36 ILE B O 1
ATOM 1483 N N . THR B 2 38 ? 31.107 -3.156 35.050 1.00 21.26 37 THR B N 1
ATOM 1484 C CA . THR B 2 38 ? 31.857 -2.798 33.846 1.00 18.13 37 THR B CA 1
ATOM 1485 C C . THR B 2 38 ? 31.297 -1.538 33.171 1.00 19.36 37 THR B C 1
ATOM 1486 O O . THR B 2 38 ? 31.922 -0.981 32.271 1.00 19.54 37 THR B O 1
ATOM 1490 N N . MET B 2 39 ? 30.123 -1.097 33.605 1.00 16.49 38 MET B N 1
ATOM 1491 C CA . MET B 2 39 ? 29.498 0.111 33.069 1.00 14.93 38 MET B CA 1
ATOM 1492 C C . MET B 2 39 ? 29.451 0.112 31.549 1.00 17.17 38 MET B C 1
ATOM 1493 O O . MET B 2 39 ? 29.789 1.098 30.902 1.00 16.71 38 MET B O 1
ATOM 1498 N N . THR B 2 40 ? 28.988 -1.000 30.983 1.00 18.17 39 THR B N 1
ATOM 1499 C CA . THR B 2 40 ? 28.945 -1.129 29.533 1.00 20.01 39 THR B CA 1
ATOM 1500 C C . THR B 2 40 ? 27.682 -0.564 28.885 1.00 16.38 39 THR B C 1
ATOM 1501 O O . THR B 2 40 ? 27.779 0.204 27.935 1.00 20.49 39 THR B O 1
ATOM 1505 N N . LYS B 2 41 ? 26.516 -0.937 29.395 1.00 16.79 40 LYS B N 1
ATOM 1506 C CA . LYS B 2 41 ? 25.265 -0.467 28.803 1.00 16.84 40 LYS B CA 1
ATOM 1507 C C . LYS B 2 41 ? 24.630 0.707 29.496 1.00 16.20 40 LYS B C 1
ATOM 1508 O O . LYS B 2 41 ? 24.427 0.697 30.707 1.00 18.67 40 LYS B O 1
ATOM 1514 N N . TRP B 2 42 ? 24.293 1.712 28.702 1.00 16.01 41 TRP B N 1
ATOM 1515 C CA . TRP B 2 42 ? 23.673 2.928 29.223 1.00 16.54 41 TRP B CA 1
ATOM 1516 C C . TRP B 2 42 ? 22.337 3.262 28.569 1.00 22.38 41 TRP B C 1
ATOM 1517 O O . TRP B 2 42 ? 22.080 2.901 27.417 1.00 21.42 41 TRP B O 1
ATOM 1528 N N . ASN B 2 43 ? 21.468 3.924 29.313 1.00 16.49 42 ASN B N 1
ATOM 1529 C CA . ASN B 2 43 ? 20.217 4.364 28.714 1.00 18.81 42 ASN B CA 1
ATOM 1530 C C . ASN B 2 43 ? 20.411 5.852 28.523 1.00 22.37 42 ASN B C 1
ATOM 1531 O O . ASN B 2 43 ? 21.034 6.511 29.348 1.00 21.55 42 ASN B O 1
ATOM 1536 N N . GLY B 2 44 ? 19.915 6.382 27.417 1.00 20.29 43 GLY B N 1
ATOM 1537 C CA . GLY B 2 44 ? 20.047 7.809 27.202 1.00 17.88 43 GLY B CA 1
ATOM 1538 C C . GLY B 2 44 ? 18.696 8.347 26.805 1.00 14.60 43 GLY B C 1
ATOM 1539 O O . GLY B 2 44 ? 17.807 7.589 26.397 1.00 16.21 43 GLY B O 1
ATOM 1540 N N . THR B 2 45 ? 18.500 9.643 27.004 1.00 15.06 44 THR B N 1
ATOM 1541 C CA . THR B 2 45 ? 17.249 10.276 26.590 1.00 16.20 44 THR B CA 1
ATOM 1542 C C . THR B 2 45 ? 17.556 11.619 25.941 1.00 18.72 44 THR B C 1
ATOM 1543 O O . THR B 2 45 ? 18.465 12.331 26.364 1.00 21.47 44 THR B O 1
ATOM 1547 N N . ILE B 2 46 ? 16.811 11.950 24.885 1.00 18.56 45 ILE B N 1
ATOM 1548 C CA . ILE B 2 46 ? 16.992 13.231 24.202 1.00 21.00 45 ILE B CA 1
ATOM 1549 C C . ILE B 2 46 ? 15.634 13.870 24.059 1.00 18.21 45 ILE B C 1
ATOM 1550 O O . ILE B 2 46 ? 14.680 13.227 23.615 1.00 21.95 45 ILE B O 1
ATOM 1555 N N . LEU B 2 47 ? 15.539 15.139 24.460 1.00 22.01 46 LEU B N 1
ATOM 1556 C CA . LEU B 2 47 ? 14.292 15.888 24.320 1.00 21.72 46 LEU B CA 1
ATOM 1557 C C . LEU B 2 47 ? 14.345 16.526 22.915 1.00 24.66 46 LEU B C 1
ATOM 1558 O O . LEU B 2 47 ? 15.315 17.189 22.579 1.00 24.25 46 LEU B O 1
ATOM 1563 N N . GLY B 2 48 ? 13.314 16.303 22.105 1.00 26.84 47 GLY B N 1
ATOM 1564 C CA . GLY B 2 48 ? 13.308 16.857 20.756 1.00 28.07 47 GLY B CA 1
ATOM 1565 C C . GLY B 2 48 ? 13.503 18.364 20.736 1.00 31.10 47 GLY B C 1
ATOM 1566 O O . GLY B 2 48 ? 12.968 19.047 21.607 1.00 32.13 47 GLY B O 1
ATOM 1567 N N . PRO B 2 49 ? 14.274 18.914 19.772 1.00 29.68 48 PRO B N 1
ATOM 1568 C CA . PRO B 2 49 ? 14.498 20.363 19.706 1.00 33.20 48 PRO B CA 1
ATOM 1569 C C . PRO B 2 49 ? 13.252 21.140 19.326 1.00 32.56 48 PRO B C 1
ATOM 1570 O O . PRO B 2 49 ? 12.320 20.597 18.730 1.00 33.41 48 PRO B O 1
ATOM 1574 N N . PRO B 2 50 ? 13.219 22.433 19.685 1.00 36.79 49 PRO B N 1
ATOM 1575 C CA . PRO B 2 50 ? 12.084 23.310 19.380 1.00 39.31 49 PRO B CA 1
ATOM 1576 C C . PRO B 2 50 ? 12.130 23.700 17.901 1.00 37.78 49 PRO B C 1
ATOM 1577 O O . PRO B 2 50 ? 13.151 23.511 17.232 1.00 35.73 49 PRO B O 1
ATOM 1581 N N . HIS B 2 51 ? 11.033 24.251 17.398 1.00 39.81 50 HIS B N 1
ATOM 1582 C CA . HIS B 2 51 ? 10.967 24.671 15.999 1.00 41.39 50 HIS B CA 1
ATOM 1583 C C . HIS B 2 51 ? 11.184 23.489 15.050 1.00 39.55 50 HIS B C 1
ATOM 1584 O O . HIS B 2 51 ? 11.875 23.616 14.034 1.00 42.03 50 HIS B O 1
ATOM 1591 N N . SER B 2 52 ? 10.612 22.337 15.395 1.00 40.73 51 SER B N 1
ATOM 1592 C CA . SER B 2 52 ? 10.735 21.143 14.562 1.00 36.14 51 SER B CA 1
ATOM 1593 C C . SER B 2 52 ? 9.631 20.141 14.882 1.00 33.39 51 SER B C 1
ATOM 1594 O O . SER B 2 52 ? 8.854 20.343 15.811 1.00 34.09 51 SER B O 1
ATOM 1597 N N . ASN B 2 53 ? 9.544 19.071 14.094 1.00 29.33 52 ASN B N 1
ATOM 1598 C CA . ASN B 2 53 ? 8.524 18.041 14.293 1.00 30.79 52 ASN B CA 1
ATOM 1599 C C . ASN B 2 53 ? 8.885 17.133 15.466 1.00 29.38 52 ASN B C 1
ATOM 1600 O O . ASN B 2 53 ? 8.186 16.161 15.740 1.00 31.34 52 ASN B O 1
ATOM 1605 N N . HIS B 2 54 ? 9.983 17.468 16.137 1.00 29.29 53 HIS B N 1
ATOM 1606 C CA . HIS B 2 54 ? 10.483 16.720 17.292 1.00 27.76 53 HIS B CA 1
ATOM 1607 C C . HIS B 2 54 ? 10.123 17.440 18.598 1.00 34.73 53 HIS B C 1
ATOM 1608 O O . HIS B 2 54 ? 10.309 16.904 19.696 1.00 32.06 53 HIS B O 1
ATOM 1615 N N . GLU B 2 55 ? 9.593 18.654 18.476 1.00 38.09 54 GLU B N 1
ATOM 1616 C CA . GLU B 2 55 ? 9.229 19.440 19.652 1.00 39.04 54 GLU B CA 1
ATOM 1617 C C . GLU B 2 55 ? 8.358 18.663 20.636 1.00 38.82 54 GLU B C 1
ATOM 1618 O O . GLU B 2 55 ? 7.424 17.960 20.251 1.00 40.90 54 GLU B O 1
ATOM 1620 N N . ASN B 2 56 ? 8.688 18.785 21.917 1.00 43.41 55 ASN B N 1
ATOM 1621 C CA . ASN B 2 56 ? 7.935 18.124 22.980 1.00 41.64 55 ASN B CA 1
ATOM 1622 C C . ASN B 2 56 ? 7.971 16.596 22.966 1.00 42.57 55 ASN B C 1
ATOM 1623 O O . ASN B 2 56 ? 7.197 15.944 23.669 1.00 41.89 55 ASN B O 1
ATOM 1628 N N . ARG B 2 57 ? 8.855 16.016 22.165 1.00 34.77 56 ARG B N 1
ATOM 1629 C CA . ARG B 2 57 ? 8.962 14.564 22.139 1.00 32.59 56 ARG B CA 1
ATOM 1630 C C . ARG B 2 57 ? 10.198 14.154 22.931 1.00 28.81 56 ARG B C 1
ATOM 1631 O O . ARG B 2 57 ? 11.190 14.884 22.981 1.00 29.39 56 ARG B O 1
ATOM 1639 N N A ILE B 2 58 ? 10.143 12.986 23.560 0.50 33.26 57 ILE B N 1
ATOM 1640 N N B ILE B 2 58 ? 10.114 12.972 23.532 0.50 36.85 57 ILE B N 1
ATOM 1641 C CA A ILE B 2 58 ? 11.283 12.490 24.325 0.50 30.49 57 ILE B CA 1
ATOM 1642 C CA B ILE B 2 58 ? 11.198 12.406 24.324 0.50 35.84 57 ILE B CA 1
ATOM 1643 C C A ILE B 2 58 ? 11.714 11.144 23.738 0.50 26.95 57 ILE B C 1
ATOM 1644 C C B ILE B 2 58 ? 11.691 11.118 23.658 0.50 29.36 57 ILE B C 1
ATOM 1645 O O A ILE B 2 58 ? 10.915 10.212 23.630 0.50 31.53 57 ILE B O 1
ATOM 1646 O O B ILE B 2 58 ? 10.905 10.198 23.400 0.50 35.09 57 ILE B O 1
ATOM 1655 N N . TYR B 2 59 ? 12.982 11.053 23.353 1.00 19.43 58 TYR B N 1
ATOM 1656 C CA . TYR B 2 59 ? 13.502 9.847 22.744 1.00 20.45 58 TYR B CA 1
ATOM 1657 C C . TYR B 2 59 ? 14.408 9.038 23.680 1.00 18.46 58 TYR B C 1
ATOM 1658 O O . TYR B 2 59 ? 15.348 9.572 24.266 1.00 20.51 58 TYR B O 1
ATOM 1667 N N . SER B 2 60 ? 14.119 7.739 23.801 1.00 17.28 59 SER B N 1
ATOM 1668 C CA . SER B 2 60 ? 14.946 6.845 24.628 1.00 14.67 59 SER B CA 1
ATOM 1669 C C . SER B 2 60 ? 15.936 6.149 23.699 1.00 19.13 59 SER B C 1
ATOM 1670 O O . SER B 2 60 ? 15.565 5.773 22.587 1.00 18.97 59 SER B O 1
ATOM 1673 N N . LEU B 2 61 ? 17.166 5.960 24.169 1.00 15.70 60 LEU B N 1
ATOM 1674 C CA . LEU B 2 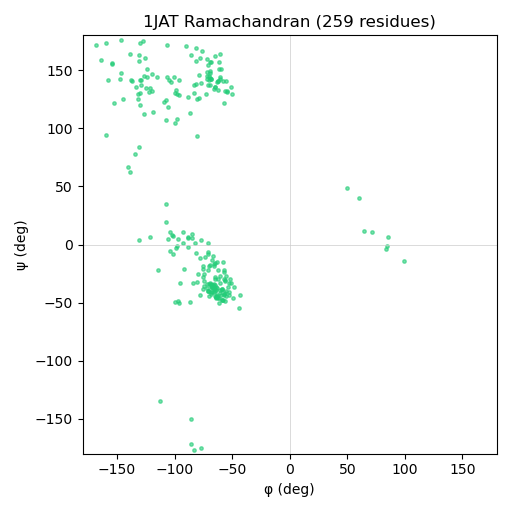61 ? 18.242 5.316 23.389 1.00 14.50 60 LEU B CA 1
ATOM 1675 C C . LEU B 2 61 ? 19.032 4.375 24.289 1.00 23.95 60 LEU B C 1
ATOM 1676 O O . LEU B 2 61 ? 18.951 4.446 25.522 1.00 20.19 60 LEU B O 1
ATOM 1681 N N . SER B 2 62 ? 19.804 3.499 23.649 1.00 18.71 61 SER B N 1
ATOM 1682 C CA . SER B 2 62 ? 20.683 2.562 24.340 1.00 21.04 61 SER B CA 1
ATOM 1683 C C . SER B 2 62 ? 22.084 2.858 23.819 1.00 22.43 61 SER B C 1
ATOM 1684 O O . SER B 2 62 ? 22.293 3.028 22.612 1.00 22.42 61 SER B O 1
ATOM 1687 N N . ILE B 2 63 ? 23.055 2.944 24.720 1.00 16.85 62 ILE B N 1
ATOM 1688 C CA . ILE B 2 63 ? 24.428 3.237 24.337 1.00 15.18 62 ILE B CA 1
ATOM 1689 C C . ILE B 2 63 ? 25.295 2.107 24.901 1.00 20.51 62 ILE B C 1
ATOM 1690 O O . ILE B 2 63 ? 25.125 1.732 26.051 1.00 20.93 62 ILE B O 1
ATOM 1695 N N . ASP B 2 64 ? 26.212 1.580 24.103 1.00 20.12 63 ASP B N 1
ATOM 1696 C CA . ASP B 2 64 ? 27.090 0.514 24.568 1.00 19.32 63 ASP B CA 1
ATOM 1697 C C . ASP B 2 64 ? 28.527 0.994 24.495 1.00 21.96 63 ASP B C 1
ATOM 1698 O O . ASP B 2 64 ? 29.033 1.245 23.413 1.00 19.44 63 ASP B O 1
ATOM 1703 N N . CYS B 2 65 ? 29.181 1.144 25.649 1.00 18.48 64 CYS B N 1
ATOM 1704 C CA . CYS B 2 65 ? 30.577 1.578 25.671 1.00 20.05 64 CYS B CA 1
ATOM 1705 C C . CYS B 2 65 ? 31.415 0.318 25.856 1.00 20.27 64 CYS B C 1
ATOM 1706 O O . CYS B 2 65 ? 31.488 -0.238 26.960 1.00 21.32 64 CYS B O 1
ATOM 1709 N N . GLY B 2 66 ? 32.042 -0.125 24.761 1.00 21.68 65 GLY B N 1
ATOM 1710 C CA . GLY B 2 66 ? 32.818 -1.354 24.772 1.00 20.71 65 GLY B CA 1
ATOM 1711 C C . GLY B 2 66 ? 34.192 -1.285 25.409 1.00 24.69 65 GLY B C 1
ATOM 1712 O O . GLY B 2 66 ? 34.568 -0.261 25.941 1.00 20.74 65 GLY B O 1
ATOM 1713 N N . PRO B 2 67 ? 34.972 -2.375 25.336 1.00 30.10 66 PRO B N 1
ATOM 1714 C CA . PRO B 2 67 ? 36.324 -2.499 25.898 1.00 30.27 66 PRO B CA 1
ATOM 1715 C C . PRO B 2 67 ? 37.309 -1.399 25.532 1.00 26.75 66 PRO B C 1
ATOM 1716 O O . PRO B 2 67 ? 38.175 -1.052 26.340 1.00 27.70 66 PRO B O 1
ATOM 1720 N N . ASN B 2 68 ? 37.186 -0.858 24.322 1.00 26.65 67 ASN B N 1
ATOM 1721 C CA . ASN B 2 68 ? 38.115 0.174 23.852 1.00 30.10 67 ASN B CA 1
ATOM 1722 C C . ASN B 2 68 ? 37.590 1.601 23.926 1.00 27.51 67 ASN B C 1
ATOM 1723 O O . ASN B 2 68 ? 38.222 2.533 23.424 1.00 26.82 67 ASN B O 1
ATOM 1728 N N . TYR B 2 69 ? 36.425 1.778 24.539 1.00 25.08 68 TYR B N 1
ATOM 1729 C CA . TYR B 2 69 ? 35.872 3.108 24.725 1.00 22.96 68 TYR B CA 1
ATOM 1730 C C . TYR B 2 69 ? 36.828 3.737 25.750 1.00 26.95 68 TYR B C 1
ATOM 1731 O O . TYR B 2 69 ? 37.297 3.043 26.656 1.00 27.74 68 TYR B O 1
ATOM 1740 N N . PRO B 2 70 ? 37.135 5.038 25.633 1.00 26.61 69 PRO B N 1
ATOM 1741 C CA . PRO B 2 70 ? 36.684 6.024 24.645 1.00 28.53 69 PRO B CA 1
ATOM 1742 C C . PRO B 2 70 ? 37.591 6.199 23.419 1.00 28.35 69 PRO B C 1
ATOM 1743 O O . PRO B 2 70 ? 37.415 7.151 22.658 1.00 29.11 69 PRO B O 1
ATOM 1747 N N . ASP B 2 71 ? 38.572 5.318 23.235 1.00 25.89 70 ASP B N 1
ATOM 1748 C CA . ASP B 2 71 ? 39.440 5.429 22.058 1.00 30.63 70 ASP B CA 1
ATOM 1749 C C . ASP B 2 71 ? 38.581 5.059 20.845 1.00 34.24 70 ASP B C 1
ATOM 1750 O O . ASP B 2 71 ? 38.755 5.593 19.743 1.00 35.27 70 ASP B O 1
ATOM 1755 N N . SER B 2 72 ? 37.662 4.125 21.064 1.00 27.86 71 SER B N 1
ATOM 1756 C CA . SER B 2 72 ? 36.728 3.689 20.037 1.00 31.73 71 SER B CA 1
ATOM 1757 C C . SER B 2 72 ? 35.390 4.279 20.432 1.00 29.06 71 SER B C 1
ATOM 1758 O O . SER B 2 72 ? 35.062 4.382 21.623 1.00 25.14 71 SER B O 1
ATOM 1761 N N . PRO B 2 73 ? 34.587 4.676 19.445 1.00 26.41 72 PRO B N 1
ATOM 1762 C CA . PRO B 2 73 ? 33.293 5.249 19.791 1.00 23.72 72 PRO B CA 1
ATOM 1763 C C . PRO B 2 73 ? 32.324 4.206 20.301 1.00 18.98 72 PRO B C 1
ATOM 1764 O O . PRO B 2 73 ? 32.489 3.007 20.065 1.00 23.36 72 PRO B O 1
ATOM 1768 N N . PRO B 2 74 ? 31.295 4.648 21.027 1.00 20.64 73 PRO B N 1
ATOM 1769 C CA . PRO B 2 74 ? 30.307 3.711 21.546 1.00 21.02 73 PRO B CA 1
ATOM 1770 C C . PRO B 2 74 ? 29.322 3.393 20.431 1.00 22.72 73 PRO B C 1
ATOM 1771 O O . PRO B 2 74 ? 29.337 4.048 19.383 1.00 26.95 73 PRO B O 1
ATOM 1775 N N . LYS B 2 75 ? 28.490 2.385 20.664 1.00 20.15 74 LYS B N 1
ATOM 1776 C CA . LYS B 2 75 ? 27.435 1.996 19.713 1.00 19.90 74 LYS B CA 1
ATOM 1777 C C . LYS B 2 75 ? 26.147 2.607 20.242 1.00 22.89 74 LYS B C 1
ATOM 1778 O O . LYS B 2 75 ? 25.817 2.415 21.416 1.00 23.27 74 LYS B O 1
ATOM 1784 N N . VAL B 2 76 ? 25.397 3.311 19.390 1.00 17.45 75 VAL B N 1
ATOM 1785 C CA . VAL B 2 76 ? 24.180 3.963 19.849 1.00 21.28 75 VAL B CA 1
ATOM 1786 C C . VAL B 2 76 ? 22.984 3.476 19.048 1.00 22.99 75 VAL B C 1
ATOM 1787 O O . VAL B 2 76 ? 23.049 3.404 17.814 1.00 20.17 75 VAL B O 1
ATOM 1791 N N . THR B 2 77 ? 21.927 3.098 19.760 1.00 16.59 76 THR B N 1
ATOM 1792 C CA . THR B 2 77 ? 20.694 2.616 19.131 1.00 19.91 76 THR B CA 1
ATOM 1793 C C . THR B 2 77 ? 19.445 3.303 19.729 1.00 22.74 76 THR B C 1
ATOM 1794 O O . THR B 2 77 ? 19.292 3.367 20.950 1.00 22.93 76 THR B O 1
ATOM 1798 N N . PHE B 2 78 ? 18.565 3.836 18.881 1.00 15.07 77 PHE B N 1
ATOM 1799 C CA . PHE B 2 78 ? 17.337 4.430 19.384 1.00 15.14 77 PHE B CA 1
ATOM 1800 C C . PHE B 2 78 ? 16.358 3.324 19.752 1.00 18.04 77 PHE B C 1
ATOM 1801 O O . PHE B 2 78 ? 16.243 2.332 19.029 1.00 20.04 77 PHE B O 1
ATOM 1809 N N . ILE B 2 79 ? 15.650 3.484 20.875 1.00 17.30 78 ILE B N 1
ATOM 1810 C CA . ILE B 2 79 ? 14.607 2.537 21.261 1.00 17.45 78 ILE B CA 1
ATOM 1811 C C . ILE B 2 79 ? 13.315 3.203 20.743 1.00 22.80 78 ILE B C 1
ATOM 1812 O O . ILE B 2 79 ? 12.507 2.576 20.058 1.00 22.43 78 ILE B O 1
ATOM 1817 N N . SER B 2 80 ? 13.140 4.483 21.079 1.00 22.17 79 SER B N 1
ATOM 1818 C CA . SER B 2 80 ? 12.002 5.257 20.601 1.00 21.27 79 SER B CA 1
ATOM 1819 C C . SER B 2 80 ? 12.127 5.387 19.090 1.00 17.67 79 SER B C 1
ATOM 1820 O O . SER B 2 80 ? 13.214 5.659 18.561 1.00 20.17 79 SER B O 1
ATOM 1823 N N . LYS B 2 81 ? 11.014 5.190 18.391 1.00 20.86 80 LYS B N 1
ATOM 1824 C CA . LYS B 2 81 ? 11.046 5.293 16.950 1.00 19.64 80 LYS B CA 1
ATOM 1825 C C . LYS B 2 81 ? 11.237 6.749 16.567 1.00 21.78 80 LYS B C 1
ATOM 1826 O O . LYS B 2 81 ? 10.684 7.656 17.192 1.00 20.84 80 LYS B O 1
ATOM 1832 N N A ILE B 2 82 ? 12.039 6.988 15.539 0.70 16.07 81 ILE B N 1
ATOM 1833 N N B ILE B 2 82 ? 12.042 6.946 15.533 0.30 21.02 81 ILE B N 1
ATOM 1834 C CA A ILE B 2 82 ? 12.292 8.345 15.069 0.70 16.42 81 ILE B CA 1
ATOM 1835 C CA B ILE B 2 82 ? 12.372 8.269 15.049 0.30 22.00 81 ILE B CA 1
ATOM 1836 C C A ILE B 2 82 ? 12.585 8.251 13.583 0.70 22.77 81 ILE B C 1
ATOM 1837 C C B ILE B 2 82 ? 12.610 8.233 13.545 0.30 23.57 81 ILE B C 1
ATOM 1838 O O A ILE B 2 82 ? 13.105 7.250 13.104 0.70 18.43 81 ILE B O 1
ATOM 1839 O O B ILE B 2 82 ? 13.129 7.251 13.016 0.30 22.21 81 ILE B O 1
ATOM 1848 N N . ASN B 2 83 ? 12.224 9.305 12.861 1.00 20.42 82 ASN B N 1
ATOM 1849 C CA . ASN B 2 83 ? 12.415 9.389 11.426 1.00 23.56 82 ASN B CA 1
ATOM 1850 C C . ASN B 2 83 ? 13.555 10.404 11.276 1.00 18.95 82 ASN B C 1
ATOM 1851 O O . ASN B 2 83 ? 13.341 11.611 11.281 1.00 21.58 82 ASN B O 1
ATOM 1856 N N . LEU B 2 84 ? 14.774 9.887 11.204 1.00 22.44 83 LEU B N 1
ATOM 1857 C CA . LEU B 2 84 ? 15.979 10.700 11.110 1.00 17.74 83 LEU B CA 1
ATOM 1858 C C . LEU B 2 84 ? 16.928 9.924 10.230 1.00 23.19 83 LEU B C 1
ATOM 1859 O O . LEU B 2 84 ? 17.244 8.782 10.521 1.00 24.76 83 LEU B O 1
ATOM 1864 N N . PRO B 2 85 ? 17.430 10.545 9.154 1.00 23.83 84 PRO B N 1
ATOM 1865 C CA . PRO B 2 85 ? 18.344 9.914 8.192 1.00 26.44 84 PRO B CA 1
ATOM 1866 C C . PRO B 2 85 ? 19.563 9.141 8.705 1.00 31.17 84 PRO B C 1
ATOM 1867 O O . PRO B 2 85 ? 19.910 8.113 8.141 1.00 27.70 84 PRO B O 1
ATOM 1871 N N . CYS B 2 86 ? 20.200 9.603 9.774 1.00 23.05 85 CYS B N 1
ATOM 1872 C CA . CYS B 2 86 ? 21.365 8.888 10.292 1.00 24.49 85 CYS B CA 1
ATOM 1873 C C . CYS B 2 86 ? 20.982 7.701 11.186 1.00 24.85 85 CYS B C 1
ATOM 1874 O O . CYS B 2 86 ? 21.859 7.019 11.725 1.00 24.19 85 CYS B O 1
ATOM 1877 N N . VAL B 2 87 ? 19.687 7.455 11.353 1.00 19.37 86 VAL B N 1
ATOM 1878 C CA . VAL B 2 87 ? 19.228 6.331 12.162 1.00 18.96 86 VAL B CA 1
ATOM 1879 C C . VAL B 2 87 ? 18.627 5.279 11.236 1.00 19.25 86 VAL B C 1
ATOM 1880 O O . VAL B 2 87 ? 17.687 5.570 10.484 1.00 21.46 86 VAL B O 1
ATOM 1884 N N . ASN B 2 88 ? 19.164 4.063 11.293 1.00 18.11 87 ASN B N 1
ATOM 1885 C CA . ASN B 2 88 ? 18.663 2.973 10.442 1.00 19.10 87 ASN B CA 1
ATOM 1886 C C . ASN B 2 88 ? 17.168 2.830 10.741 1.00 17.94 87 ASN B C 1
ATOM 1887 O O . ASN B 2 88 ? 16.754 2.566 11.875 1.00 16.91 87 ASN B O 1
ATOM 1892 N N . PRO B 2 89 ? 16.317 2.979 9.711 1.00 15.88 88 PRO B N 1
ATOM 1893 C CA . PRO B 2 89 ? 14.874 2.883 9.925 1.00 14.57 88 PRO B CA 1
ATOM 1894 C C . PRO B 2 89 ? 14.255 1.543 10.326 1.00 16.14 88 PRO B C 1
ATOM 1895 O O . PRO B 2 89 ? 13.086 1.487 10.702 1.00 19.77 88 PRO B O 1
ATOM 1899 N N . THR B 2 90 ? 15.044 0.481 10.258 1.00 18.37 89 THR B N 1
ATOM 1900 C CA . THR B 2 90 ? 14.577 -0.832 10.683 1.00 22.29 89 THR B CA 1
ATOM 1901 C C . THR B 2 90 ? 15.085 -1.145 12.101 1.00 25.14 89 THR B C 1
ATOM 1902 O O . THR B 2 90 ? 14.293 -1.493 13.004 1.00 26.23 89 THR B O 1
ATOM 1906 N N . THR B 2 91 ? 16.390 -0.958 12.307 1.00 23.08 90 THR B N 1
ATOM 1907 C CA . THR B 2 91 ? 17.028 -1.300 13.580 1.00 23.07 90 THR B CA 1
ATOM 1908 C C . THR B 2 91 ? 17.143 -0.243 14.648 1.00 26.37 90 THR B C 1
ATOM 1909 O O . THR B 2 91 ? 17.311 -0.579 15.820 1.00 20.29 90 THR B O 1
ATOM 1913 N N . GLY B 2 92 ? 17.066 1.018 14.250 1.00 18.60 91 GLY B N 1
ATOM 1914 C CA . GLY B 2 92 ? 17.215 2.089 15.215 1.00 19.11 91 GLY B CA 1
ATOM 1915 C C . GLY B 2 92 ? 18.682 2.405 15.457 1.00 19.69 91 GLY B C 1
ATOM 1916 O O . GLY B 2 92 ? 18.999 3.338 16.187 1.00 19.15 91 GLY B O 1
ATOM 1917 N N . GLU B 2 93 ? 19.589 1.653 14.845 1.00 19.01 92 GLU B N 1
ATOM 1918 C CA . GLU B 2 93 ? 21.019 1.892 15.048 1.00 20.83 92 GLU B CA 1
ATOM 1919 C C . GLU B 2 93 ? 21.476 3.199 14.410 1.00 20.77 92 GLU B C 1
ATOM 1920 O O . GLU B 2 93 ? 21.062 3.542 13.301 1.00 20.46 92 GLU B O 1
ATOM 1926 N N . VAL B 2 94 ? 22.302 3.965 15.116 1.00 17.67 93 VAL B N 1
ATOM 1927 C CA . VAL B 2 94 ? 22.816 5.198 14.548 1.00 13.75 93 VAL B CA 1
ATOM 1928 C C . VAL B 2 94 ? 23.931 4.769 13.619 1.00 21.27 93 VAL B C 1
ATOM 1929 O O . VAL B 2 94 ? 24.854 4.053 14.016 1.00 21.52 93 VAL B O 1
ATOM 1933 N N . GLN B 2 95 ? 23.855 5.210 12.365 1.00 21.70 94 GLN B N 1
ATOM 1934 C CA . GLN B 2 95 ? 24.847 4.780 11.399 1.00 29.41 94 GLN B CA 1
ATOM 1935 C C . GLN B 2 95 ? 26.264 5.296 11.596 1.00 30.49 94 GLN B C 1
ATOM 1936 O O . GLN B 2 95 ? 26.487 6.427 12.023 1.00 28.58 94 GLN B O 1
ATOM 1942 N N . THR B 2 96 ? 27.217 4.416 11.301 1.00 33.11 95 THR B N 1
ATOM 1943 C CA . THR B 2 96 ? 28.642 4.693 11.445 1.00 40.14 95 THR B CA 1
ATOM 1944 C C . THR B 2 96 ? 29.089 5.980 10.758 1.00 41.28 95 THR B C 1
ATOM 1945 O O . THR B 2 96 ? 30.043 6.625 11.198 1.00 42.83 95 THR B O 1
ATOM 1949 N N . ASP B 2 97 ? 28.412 6.366 9.681 1.00 38.94 96 ASP B N 1
ATOM 1950 C CA . ASP B 2 97 ? 28.799 7.582 8.968 1.00 36.84 96 ASP B CA 1
ATOM 1951 C C . ASP B 2 97 ? 28.438 8.894 9.669 1.00 33.51 96 ASP B C 1
ATOM 1952 O O . ASP B 2 97 ? 28.883 9.962 9.247 1.00 31.52 96 ASP B O 1
ATOM 1957 N N . PHE B 2 98 ? 27.634 8.825 10.730 1.00 26.18 97 PHE B N 1
ATOM 1958 C CA . PHE B 2 98 ? 27.270 10.030 11.464 1.00 26.31 97 PHE B CA 1
ATOM 1959 C C . PHE B 2 98 ? 28.602 10.659 11.877 1.00 26.58 97 PHE B C 1
ATOM 1960 O O . PHE B 2 98 ? 29.482 9.968 12.401 1.00 27.12 97 PHE B O 1
ATOM 1968 N N . HIS B 2 99 ? 28.745 11.959 11.644 1.00 27.29 98 HIS B N 1
ATOM 1969 C CA . HIS B 2 99 ? 30.010 12.638 11.893 1.00 26.29 98 HIS B CA 1
ATOM 1970 C C . HIS B 2 99 ? 30.667 12.405 13.249 1.00 29.54 98 HIS B C 1
ATOM 1971 O O . HIS B 2 99 ? 31.862 12.126 13.299 1.00 29.27 98 HIS B O 1
ATOM 1978 N N . THR B 2 100 ? 29.904 12.477 14.337 1.00 31.20 99 THR B N 1
ATOM 1979 C CA . THR B 2 100 ? 30.492 12.251 15.662 1.00 27.75 99 THR B CA 1
ATOM 1980 C C . THR B 2 100 ? 31.128 10.876 15.787 1.00 29.33 99 THR B C 1
ATOM 1981 O O . THR B 2 100 ? 32.179 10.720 16.419 1.00 26.39 99 THR B O 1
ATOM 1985 N N . LEU B 2 101 ? 30.496 9.868 15.195 1.00 27.06 100 LEU B N 1
ATOM 1986 C CA . LEU B 2 101 ? 31.032 8.517 15.263 1.00 27.09 100 LEU B CA 1
ATOM 1987 C C . LEU B 2 101 ? 32.174 8.378 14.271 1.00 30.38 100 LEU B C 1
ATOM 1988 O O . LEU B 2 101 ? 33.224 7.813 14.595 1.00 30.67 100 LEU B O 1
ATOM 1993 N N . ARG B 2 102 ? 31.969 8.913 13.070 1.00 35.10 101 ARG B N 1
ATOM 1994 C CA . ARG B 2 102 ? 32.985 8.880 12.020 1.00 38.56 101 ARG B CA 1
ATOM 1995 C C . ARG B 2 102 ? 34.281 9.575 12.439 1.00 37.91 101 ARG B C 1
ATOM 1996 O O . ARG B 2 102 ? 35.372 9.058 12.187 1.00 43.30 101 ARG B O 1
ATOM 2004 N N . ASP B 2 103 ? 34.163 10.739 13.071 1.00 34.78 102 ASP B N 1
ATOM 2005 C CA . ASP B 2 103 ? 35.339 11.499 13.507 1.00 37.75 102 ASP B CA 1
ATOM 2006 C C . ASP B 2 103 ? 35.534 11.448 15.025 1.00 34.76 102 ASP B C 1
ATOM 2007 O O . ASP B 2 103 ? 35.980 12.426 15.627 1.00 32.38 102 ASP B O 1
ATOM 2012 N N . TRP B 2 104 ? 35.207 10.312 15.629 1.00 31.53 103 TRP B N 1
ATOM 2013 C CA . TRP B 2 104 ? 35.326 10.151 17.077 1.00 30.84 103 TRP B CA 1
ATOM 2014 C C . TRP B 2 104 ? 36.718 10.465 17.612 1.00 34.80 103 TRP B C 1
ATOM 2015 O O . TRP B 2 104 ? 37.715 9.998 17.067 1.00 36.37 103 TRP B O 1
ATOM 2026 N N . LYS B 2 105 ? 36.758 11.262 18.680 1.00 33.16 104 LYS B N 1
ATOM 2027 C CA . LYS B 2 105 ? 38.000 11.649 19.359 1.00 33.55 104 LYS B CA 1
ATOM 2028 C C . LYS B 2 105 ? 37.872 11.135 20.791 1.00 29.75 104 LYS B C 1
ATOM 2029 O O . LYS B 2 105 ? 36.768 11.116 21.335 1.00 27.30 104 LYS B O 1
ATOM 2031 N N . ARG B 2 106 ? 38.990 10.736 21.393 1.00 31.71 105 ARG B N 1
ATOM 2032 C CA . ARG B 2 106 ? 38.980 10.212 22.759 1.00 34.60 105 ARG B CA 1
ATOM 2033 C C . ARG B 2 106 ? 38.357 11.184 23.746 1.00 31.90 105 ARG B C 1
ATOM 2034 O O . ARG B 2 106 ? 37.745 10.768 24.727 1.00 31.42 105 ARG B O 1
ATOM 2042 N N . ALA B 2 107 ? 38.492 12.475 23.473 1.00 29.66 106 ALA B N 1
ATOM 2043 C CA . ALA B 2 107 ? 37.932 13.499 24.333 1.00 32.10 106 ALA B CA 1
ATOM 2044 C C . ALA B 2 107 ? 36.410 13.540 24.283 1.00 33.11 106 ALA B C 1
ATOM 2045 O O . ALA B 2 107 ? 35.781 14.099 25.178 1.00 29.59 106 ALA B O 1
ATOM 2047 N N . TYR B 2 108 ? 35.813 12.953 23.246 1.00 29.77 107 TYR B N 1
ATOM 2048 C CA . TYR B 2 108 ? 34.356 12.939 23.124 1.00 29.14 107 TYR B CA 1
ATOM 2049 C C . TYR B 2 108 ? 33.711 12.042 24.181 1.00 22.24 107 TYR B C 1
ATOM 2050 O O . TYR B 2 108 ? 34.281 11.024 24.566 1.00 26.10 107 TYR B O 1
ATOM 2059 N N . THR B 2 109 ? 32.513 12.428 24.612 1.00 23.39 108 THR B N 1
ATOM 2060 C CA . THR B 2 109 ? 31.763 11.700 25.632 1.00 24.11 108 THR B CA 1
ATOM 2061 C C . THR B 2 109 ? 30.353 11.362 25.180 1.00 25.36 108 THR B C 1
ATOM 2062 O O . THR B 2 109 ? 29.914 11.775 24.102 1.00 20.42 108 THR B O 1
ATOM 2066 N N . MET B 2 110 ? 29.624 10.617 26.006 1.00 21.72 109 MET B N 1
ATOM 2067 C CA . MET B 2 110 ? 28.238 10.290 25.654 1.00 17.97 109 MET B CA 1
ATOM 2068 C C . MET B 2 110 ? 27.422 11.575 25.558 1.00 25.48 109 MET B C 1
ATOM 2069 O O . MET B 2 110 ? 26.447 11.649 24.806 1.00 23.43 109 MET B O 1
ATOM 2074 N N . GLU B 2 111 ? 27.814 12.588 26.334 1.00 21.61 110 GLU B N 1
ATOM 2075 C CA . GLU B 2 111 ? 27.134 13.878 26.295 1.00 18.96 110 GLU B CA 1
ATOM 2076 C C . GLU B 2 111 ? 27.311 14.492 24.890 1.00 24.25 110 GLU B C 1
ATOM 2077 O O . GLU B 2 111 ? 26.360 15.012 24.308 1.00 24.96 110 GLU B O 1
ATOM 2083 N N . THR B 2 112 ? 28.531 14.414 24.366 1.00 21.29 111 THR B N 1
ATOM 2084 C CA . THR B 2 112 ? 28.861 14.945 23.038 1.00 24.92 111 THR B CA 1
ATOM 2085 C C . THR B 2 112 ? 27.938 14.330 21.981 1.00 23.24 111 THR B C 1
ATOM 2086 O O . THR B 2 112 ? 27.359 15.023 21.135 1.00 24.08 111 THR B O 1
ATOM 2090 N N . LEU B 2 113 ? 27.831 13.014 22.037 1.00 19.48 112 LEU B N 1
ATOM 2091 C CA . LEU B 2 113 ? 27.018 12.258 21.102 1.00 22.43 112 LEU B CA 1
ATOM 2092 C C . LEU B 2 113 ? 25.528 12.593 21.207 1.00 23.44 112 LEU B C 1
ATOM 2093 O O . LEU B 2 113 ? 24.855 12.807 20.187 1.00 21.73 112 LEU B O 1
ATOM 2098 N N . LEU B 2 114 ? 25.003 12.672 22.427 1.00 20.38 113 LEU B N 1
ATOM 2099 C CA . LEU B 2 114 ? 23.585 12.974 22.595 1.00 21.31 113 LEU B CA 1
ATOM 2100 C C . LEU B 2 114 ? 23.255 14.380 22.101 1.00 22.39 113 LEU B C 1
ATOM 2101 O O . LEU B 2 114 ? 22.208 14.598 21.487 1.00 22.33 113 LEU B O 1
ATOM 2106 N N . LEU B 2 115 ? 24.156 15.319 22.382 1.00 20.95 114 LEU B N 1
ATOM 2107 C CA . LEU B 2 115 ? 23.997 16.711 21.968 1.00 22.64 114 LEU B CA 1
ATOM 2108 C C . LEU B 2 115 ? 24.085 16.837 20.452 1.00 19.87 114 LEU B C 1
ATOM 2109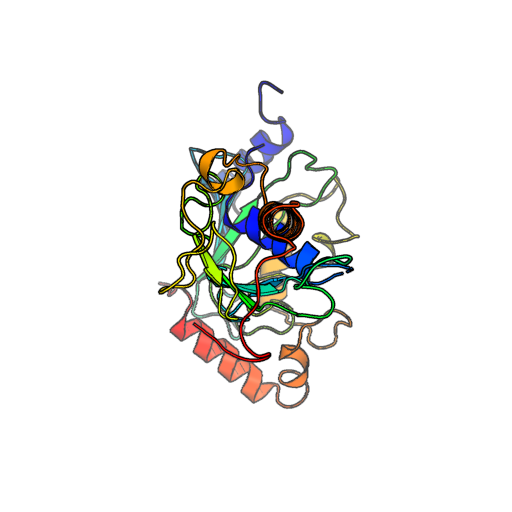 O O . LEU B 2 115 ? 23.338 17.607 19.852 1.00 25.15 114 LEU B O 1
ATOM 2114 N N . ASP B 2 116 ? 25.008 16.098 19.851 1.00 21.08 115 ASP B N 1
ATOM 2115 C CA . ASP B 2 116 ? 25.173 16.116 18.399 1.00 22.80 115 ASP B CA 1
ATOM 2116 C C . ASP B 2 116 ? 23.952 15.513 17.698 1.00 27.55 115 ASP B C 1
ATOM 2117 O O . ASP B 2 116 ? 23.557 15.977 16.625 1.00 23.88 115 ASP B O 1
ATOM 2122 N N . LEU B 2 117 ? 23.366 14.468 18.284 1.00 21.85 116 LEU B N 1
ATOM 2123 C CA . LEU B 2 117 ? 22.165 13.868 17.701 1.00 22.40 116 LEU B CA 1
ATOM 2124 C C . LEU B 2 117 ? 20.982 14.837 17.820 1.00 22.51 116 LEU B C 1
ATOM 2125 O O . LEU B 2 117 ? 20.143 14.930 16.911 1.00 21.52 116 LEU B O 1
ATOM 2130 N N . ARG B 2 118 ? 20.909 15.573 18.925 1.00 20.09 117 ARG B N 1
ATOM 2131 C CA . ARG B 2 118 ? 19.804 16.523 19.103 1.00 20.41 117 ARG B CA 1
ATOM 2132 C C . ARG B 2 118 ? 19.952 17.624 18.054 1.00 22.06 117 ARG B C 1
ATOM 2133 O O . ARG B 2 118 ? 18.965 18.067 17.464 1.00 25.58 117 ARG B O 1
ATOM 2141 N N . LYS B 2 119 ? 21.188 18.055 17.832 1.00 19.67 118 LYS B N 1
ATOM 2142 C CA . LYS B 2 119 ? 21.466 19.079 16.819 1.00 26.04 118 LYS B CA 1
ATOM 2143 C C . LYS B 2 119 ? 21.034 18.581 15.439 1.00 24.68 118 LYS B C 1
ATOM 2144 O O . LYS B 2 119 ? 20.468 19.332 14.642 1.00 28.93 118 LYS B O 1
ATOM 2150 N N . GLU B 2 120 ? 21.320 17.317 15.152 1.00 26.64 119 GLU B N 1
ATOM 2151 C CA . GLU B 2 120 ? 20.954 16.731 13.869 1.00 24.28 119 GLU B CA 1
ATOM 2152 C C . GLU B 2 120 ? 19.443 16.752 13.651 1.00 24.54 119 GLU B C 1
ATOM 2153 O O . GLU B 2 120 ? 18.970 16.911 12.516 1.00 22.80 119 GLU B O 1
ATOM 2159 N N . MET B 2 121 ? 18.674 16.610 14.727 1.00 22.04 120 MET B N 1
ATOM 2160 C CA . MET B 2 121 ? 17.219 16.621 14.638 1.00 20.91 120 MET B CA 1
ATOM 2161 C C . MET B 2 121 ? 16.677 17.978 14.190 1.00 26.83 120 MET B C 1
ATOM 2162 O O . MET B 2 121 ? 15.525 18.085 13.742 1.00 25.54 120 MET B O 1
ATOM 2167 N N . ALA B 2 122 ? 17.504 19.007 14.328 1.00 26.84 121 ALA B N 1
ATOM 2168 C CA . ALA B 2 122 ? 17.097 20.367 13.975 1.00 32.62 121 ALA B CA 1
ATOM 2169 C C . ALA B 2 122 ? 17.620 20.968 12.665 1.00 31.33 121 ALA B C 1
ATOM 2170 O O . ALA B 2 122 ? 17.459 22.171 12.446 1.00 36.42 121 ALA B O 1
ATOM 2172 N N . THR B 2 123 ? 18.246 20.180 11.796 1.00 31.94 122 THR B N 1
ATOM 2173 C CA . THR B 2 123 ? 18.722 20.737 10.520 1.00 31.53 122 THR B CA 1
ATOM 2174 C C . THR B 2 123 ? 17.479 20.983 9.670 1.00 36.36 122 THR B C 1
ATOM 2175 O O . THR B 2 123 ? 16.532 20.213 9.722 1.00 29.48 122 THR B O 1
ATOM 2179 N N . PRO B 2 124 ? 17.470 22.050 8.861 1.00 40.18 123 PRO B N 1
ATOM 2180 C CA . PRO B 2 124 ? 16.287 22.327 8.030 1.00 40.69 123 PRO B CA 1
ATOM 2181 C C . PRO B 2 124 ? 15.651 21.119 7.327 1.00 37.75 123 PRO B C 1
ATOM 2182 O O . PRO B 2 124 ? 14.428 20.971 7.311 1.00 41.73 123 PRO B O 1
ATOM 2186 N N . ALA B 2 125 ? 16.473 20.251 6.762 1.00 36.64 124 ALA B N 1
ATOM 2187 C CA . ALA B 2 125 ? 15.950 19.073 6.072 1.00 38.27 124 ALA B CA 1
ATOM 2188 C C . ALA B 2 125 ? 15.378 18.022 7.025 1.00 40.05 124 ALA B C 1
ATOM 2189 O O . ALA B 2 125 ? 14.409 17.340 6.696 1.00 42.23 124 ALA B O 1
ATOM 2191 N N . ASN B 2 126 ? 15.967 17.894 8.209 1.00 33.10 125 ASN B N 1
ATOM 2192 C CA . ASN B 2 126 ? 15.497 16.897 9.164 1.00 29.01 125 ASN B CA 1
ATOM 2193 C C . ASN B 2 126 ? 14.321 17.362 10.007 1.00 22.29 125 ASN B C 1
ATOM 2194 O O . ASN B 2 126 ? 13.462 16.564 10.381 1.00 29.18 125 ASN B O 1
ATOM 2199 N N . LYS B 2 127 ? 14.277 18.653 10.314 1.00 29.86 126 LYS B N 1
ATOM 2200 C CA . LYS B 2 127 ? 13.210 19.197 11.141 1.00 26.45 126 LYS B CA 1
ATOM 2201 C C . LYS B 2 127 ? 11.784 19.087 10.577 1.00 28.78 126 LYS B C 1
ATOM 2202 O O . LYS B 2 127 ? 10.812 19.129 11.336 1.00 26.25 126 LYS B O 1
ATOM 2208 N N . LYS B 2 128 ? 11.660 18.934 9.261 1.00 25.35 127 LYS B N 1
ATOM 2209 C CA . LYS B 2 128 ? 10.351 18.842 8.609 1.00 26.39 127 LYS B CA 1
ATOM 2210 C C . LYS B 2 128 ? 9.898 17.407 8.329 1.00 29.30 127 LYS B C 1
ATOM 2211 O O . LYS B 2 128 ? 8.814 17.179 7.810 1.00 28.98 127 LYS B O 1
ATOM 2213 N N . LEU B 2 129 ? 10.722 16.429 8.678 1.00 28.67 128 LEU B N 1
ATOM 2214 C CA . LEU B 2 129 ? 10.326 15.047 8.456 1.00 29.03 128 LEU B CA 1
ATOM 2215 C C . LEU B 2 129 ? 9.189 14.672 9.415 1.00 26.46 128 LEU B C 1
ATOM 2216 O O . LEU B 2 129 ? 9.217 15.007 10.606 1.00 25.72 128 LEU B O 1
ATOM 2221 N N A ARG B 2 130 ? 8.206 13.947 8.883 0.50 32.18 129 ARG B N 1
ATOM 2222 N N B ARG B 2 130 ? 8.152 14.019 8.898 0.50 36.80 129 ARG B N 1
ATOM 2223 C CA A ARG B 2 130 ? 7.050 13.487 9.652 0.50 30.31 129 ARG B CA 1
ATOM 2224 C CA B ARG B 2 130 ? 7.042 13.622 9.758 0.50 34.16 129 ARG B CA 1
ATOM 2225 C C A ARG B 2 130 ? 7.504 12.404 10.645 0.50 30.73 129 ARG B C 1
ATOM 2226 C C B ARG B 2 130 ? 7.506 12.467 10.651 0.50 35.03 129 ARG B C 1
ATOM 2227 O O A ARG B 2 130 ? 8.272 11.515 10.277 0.50 34.89 129 ARG B O 1
ATOM 2228 O O B ARG B 2 130 ? 8.270 11.601 10.220 0.50 40.43 129 ARG B O 1
ATOM 2243 N N . GLN B 2 131 ? 7.036 12.467 11.890 1.00 28.40 130 GLN B N 1
ATOM 2244 C CA . GLN B 2 131 ? 7.436 11.467 12.877 1.00 28.29 130 GLN B CA 1
ATOM 2245 C C . GLN B 2 131 ? 6.377 10.427 13.198 1.00 34.49 130 GLN B C 1
ATOM 2246 O O . GLN B 2 131 ? 5.175 10.653 12.986 1.00 34.41 130 GLN B O 1
ATOM 2252 N N . PRO B 2 132 ? 6.813 9.256 13.698 1.00 31.97 131 PRO B N 1
ATOM 2253 C CA . PRO B 2 132 ? 5.930 8.148 14.069 1.00 31.89 131 PRO B CA 1
ATOM 2254 C C . PRO B 2 132 ? 4.969 8.595 15.163 1.00 33.87 131 PRO B C 1
ATOM 2255 O O . PRO B 2 132 ? 5.188 9.624 15.807 1.00 36.78 131 PRO B O 1
ATOM 2259 N N . LYS B 2 133 ? 3.905 7.828 15.376 1.00 39.72 132 LYS B N 1
ATOM 2260 C CA . LYS B 2 133 ? 2.946 8.165 16.423 1.00 42.83 132 LYS B CA 1
ATOM 2261 C C . LYS B 2 133 ? 3.677 8.114 17.768 1.00 45.71 132 LYS B C 1
ATOM 2262 O O . LYS B 2 133 ? 4.520 7.241 17.993 1.00 44.09 132 LYS B O 1
ATOM 2264 N N . GLU B 2 134 ? 3.362 9.055 18.654 1.00 47.64 133 GLU B N 1
ATOM 2265 C CA . GLU B 2 134 ? 3.994 9.116 19.971 1.00 44.82 133 GLU B CA 1
ATOM 2266 C C . GLU B 2 134 ? 3.954 7.768 20.693 1.00 43.60 133 GLU B C 1
ATOM 2267 O O . GLU B 2 134 ? 2.906 7.135 20.785 1.00 42.27 133 GLU B O 1
ATOM 2269 N N . GLY B 2 135 ? 5.104 7.322 21.191 1.00 46.19 134 GLY B N 1
ATOM 2270 C CA . GLY B 2 135 ? 5.149 6.063 21.912 1.00 41.02 134 GLY B CA 1
ATOM 2271 C C . GLY B 2 135 ? 5.628 4.832 21.161 1.00 41.43 134 GLY B C 1
ATOM 2272 O O . GLY B 2 135 ? 5.918 3.805 21.785 1.00 43.94 134 GLY B O 1
ATOM 2273 N N . GLU B 2 136 ? 5.702 4.906 19.836 1.00 36.08 135 GLU B N 1
ATOM 2274 C CA . GLU B 2 136 ? 6.162 3.761 19.056 1.00 34.34 135 GLU B CA 1
ATOM 2275 C C . GLU B 2 136 ? 7.640 3.498 19.280 1.00 26.56 135 GLU B C 1
ATOM 2276 O O . GLU B 2 136 ? 8.407 4.429 19.527 1.00 29.55 135 GLU B O 1
ATOM 2282 N N . THR B 2 137 ? 8.023 2.229 19.175 1.00 30.29 136 THR B N 1
ATOM 2283 C CA . THR B 2 137 ? 9.408 1.807 19.349 1.00 30.79 136 THR B CA 1
ATOM 2284 C C . THR B 2 137 ? 9.884 1.004 18.140 1.00 31.41 136 THR B C 1
ATOM 2285 O O . THR B 2 137 ? 9.073 0.488 17.365 1.00 35.05 136 THR B O 1
ATOM 2289 N N . PHE B 2 138 ? 11.201 0.904 17.978 1.00 27.97 137 PHE B N 1
ATOM 2290 C CA . PHE B 2 138 ? 11.775 0.145 16.864 1.00 36.29 137 PHE B CA 1
ATOM 2291 C C . PHE B 2 138 ? 11.601 -1.350 17.082 1.00 48.38 137 PHE B C 1
ATOM 2292 O O . PHE B 2 138 ? 11.355 -1.749 18.243 1.00 55.84 137 PHE B O 1
#

CATH classification: 3.10.110.10

Sequence (284 aa):
AASLPKRIIKETEKLVSDPVPGITAEPHDDNLRYFQVTIEGPEQSPYEDGIFELELYLPDDYPMEAPKVVRFLTKIYHPNIDRLGRICLLDVLKTNWSPALQIRTVLLSIQALLASPNPNDPLANDVAEDWWIKNEQGAKAKAREWTKLYAKKKPSKVPRNFRLLEELEKGEKESCCSYGLADSDDITMTKWNGTILGPPHSNHENRIIYSLSIDCGPNYPDSPPKVTFISKIINLPCVNPTTGEVQTDFHTLRDWKRAYTMETLLLDLRKEMATPANKKLRRQPKEGETF

Solvent-accessible surface area: 14678 Å² total; per-residue (Å²): 156,112,93,44,54,150,72,0,87,122,18,28,53,99,13,102,92,67,75,10,117,26,11,84,11,107,30,68,108,136,28,91,24,39,1,89,0,34,0,76,2,22,146,157,6,15,0,41,50,1,40,1,41,0,4,1,3,0,8,79,92,7,32,146,66,14,3,68,14,1,0,60,15,47,11,18,0,0,6,1,26,99,5,3,58,12,26,25,74,27,29,94,126,83,23,42,56,91,41,76,1,42,41,0,0,80,30,0,38,58,20,0,52,74,30,65,24,114,47,134,109,23,31,111,23,11,106,52,8,90,173,77,81,127,30,0,74,60,80,1,93,104,50,3,129,108,103,16,62,83,56,175,106,114,29,11,39,28,2,19,0,17,65,8,9,75,130,31,105,201,151,23,35,59,28,25,30,52,73,66,51,28,30,78,0,37,108,0,77,1,42,0,74,4,5,76,156,20,71,0,39,148,64,105,5,48,2,30,0,39,0,18,136,82,4,0,63,40,56,3,113,0,35,1,80,20,76,7,59,5,82,15,3,45,106,108,57,0,67,5,64,113,100,9,92,3,20,176,74,32,38,65,85,74,32,0,57,38,0,0,73,35,0,55,158,40,0,39,46,114,78,10,70,73,59,210,31,28,68,87,76,78,84,77

Radius of gyration: 22.38 Å; Cα contacts (8 Å, |Δi|>4): 534; chains: 2; bounding box: 57×44×56 Å

GO terms:
  GO:0004842 ubiquitin-protein transferase activity (F, IDA)
  GO:0000329 fungal-type vacuole membrane (C, IDA)
  GO:0005634 nucleus (C, IDA)
  GO:0005737 cytoplasm (C, IDA)
  GO:0010994 free ubiquitin chain polymerization (P, IDA)
  GO:0000209 protein polyubiquitination (P, IDA)
  GO:0006301 DNA damage tolerance (P, IGI)
  GO:0044395 protein targeting to vacuolar membrane (P, IMP)
  GO:0006301 DNA damage tolerance (P, IMP)
  GO:0005515 pro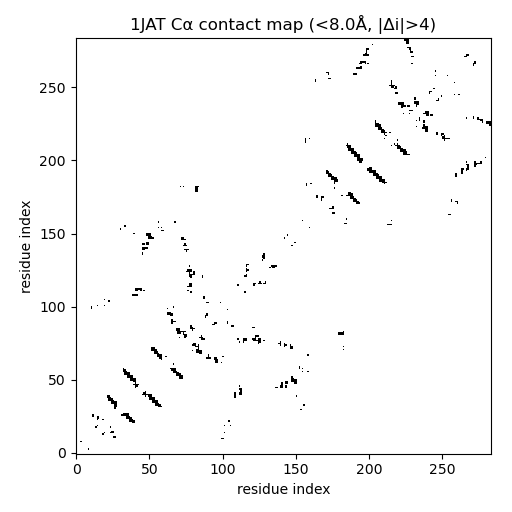tein binding (F, IPI)
  GO:0031371 ubiquitin conjugating enzyme complex (C, IPI)
  GO:0005829 cytosol (C, TAS)
  GO:0061631 ubiquitin conjugating enzyme activity (F, EXP)

Foldseek 3Di:
DPDDPVVLVVVQVCCVVPNDPQKHWHADPVARQKIWMKGAQDPPALLNFFIWIKIWGADPPPPQAAIAMFTPWQFQAQQQDRRRHGNDPCNPPVPHNVDDPVNVVVRVNVCSRPGDLPPPNTDPSSVCCVPPVPVSSNVRNVSSVVTGHGDD/DDDAPQVVLVVVQVVQVPPQKGKHAPDPPPSSSFKMKMKGQADPPFLSHRAIWIKIWGADPPPPQAPIWIFTFAQWDAVQAPNPTRTRHCPLVCRVVPDNPDDVVNVSVSVNVSCPDVVNRHDHTDDHPDTD

Nearest PDB structures (foldseek):
  1jat-assembly1_B  TM=1.008E+00  e=1.361E-27  Saccharomyces cerevisiae
  2gmi-assembly1_B  TM=9.724E-01  e=1.093E-22  Saccharomyces cerevisiae
  6zm3-assembly2_DDD-3  TM=9.691E-01  e=2.343E-17  Leishmania mexicana MHOM/GT/2001/U1103
  3e95-assembly1_C  TM=9.759E-01  e=9.039E-17  Plasmodium falciparum 3D7
  2q0v-assembly1_A  TM=9.618E-01  e=8.501E-17  Plasmodium falciparum 3D7